Protein AF-A0A4Q1RLT5-F1 (afdb_monomer_lite)

Foldseek 3Di:
DAFEKEKEQDDPPVDDPQCVLVVVVGDWDFPADDDDDPPDPDDDQLWDWDQDPVVNHTTTGWYWHWYWYDYPNDIDTPDTHICSVPDDSLVVLLVSLQPDAQRPDQMAIETEQVNQAPSNQVSNVVSNHHYDYDHDQQFWWQDVHNTDGNVVVVVPDDCPDPQWDWDARPNDIDIDGDDDGDRVRHDDDPQPPVSVVVVVVVVVVLQCCQQCVPVHGDHSVNSVVVVVVVVVVVLVVVLVVCVVVVDDPVRSVVSVD

Structure (mmCIF, N/CA/C/O backbone):
data_AF-A0A4Q1RLT5-F1
#
_entry.id   AF-A0A4Q1RLT5-F1
#
loop_
_atom_site.group_PDB
_atom_site.id
_atom_site.type_symbol
_atom_site.label_atom_id
_atom_site.label_alt_id
_atom_site.label_comp_id
_atom_site.label_asym_id
_atom_site.label_entity_id
_atom_site.label_seq_id
_atom_site.pdbx_PDB_ins_code
_atom_site.Cartn_x
_atom_site.Cartn_y
_atom_site.Cartn_z
_atom_site.occupancy
_atom_site.B_iso_or_equiv
_atom_site.auth_seq_id
_atom_site.auth_comp_id
_atom_site.auth_asym_id
_atom_site.auth_atom_id
_atom_site.pdbx_PDB_model_num
ATOM 1 N N . MET A 1 1 ? -5.498 -0.262 9.815 1.00 27.55 1 MET A N 1
ATOM 2 C CA . MET A 1 1 ? -4.342 -0.559 8.941 1.00 27.55 1 MET A CA 1
ATOM 3 C C . MET A 1 1 ? -4.072 -2.060 8.964 1.00 27.55 1 MET A C 1
ATOM 5 O O . MET A 1 1 ? -3.057 -2.515 9.477 1.00 27.55 1 MET A O 1
ATOM 9 N N . THR A 1 2 ? -5.026 -2.790 8.401 1.00 27.77 2 THR A N 1
ATOM 10 C CA . THR A 1 2 ? -4.905 -4.180 7.971 1.00 27.77 2 THR A CA 1
ATOM 11 C C . THR A 1 2 ? -4.729 -4.102 6.473 1.00 27.77 2 THR A C 1
ATOM 13 O O . THR A 1 2 ? -5.500 -3.401 5.818 1.00 27.77 2 THR A O 1
ATOM 16 N N . ILE A 1 3 ? -3.679 -4.718 5.953 1.00 32.03 3 ILE A N 1
ATOM 17 C CA . ILE A 1 3 ? -3.390 -4.691 4.528 1.00 32.03 3 ILE A CA 1
ATOM 18 C C . ILE A 1 3 ? -3.599 -6.087 4.002 1.00 32.03 3 ILE A C 1
ATOM 20 O O . ILE A 1 3 ? -3.005 -7.027 4.523 1.00 32.03 3 ILE A O 1
ATOM 24 N N . MET A 1 4 ? -4.485 -6.174 3.014 1.00 28.72 4 MET A N 1
ATOM 25 C CA . MET A 1 4 ? -4.553 -7.324 2.143 1.00 28.72 4 MET A CA 1
ATOM 26 C C . MET A 1 4 ? -3.428 -7.210 1.128 1.00 28.72 4 MET A C 1
ATOM 28 O O . MET A 1 4 ? -3.239 -6.183 0.486 1.00 28.72 4 MET A O 1
ATOM 32 N N . VAL A 1 5 ? -2.637 -8.262 1.075 1.00 34.28 5 VAL A N 1
ATOM 33 C CA . VAL A 1 5 ? -1.592 -8.529 0.096 1.00 34.28 5 VAL A CA 1
ATOM 34 C C . VAL A 1 5 ? -2.178 -9.640 -0.758 1.00 34.28 5 VAL A C 1
ATOM 36 O O . VAL A 1 5 ? -2.452 -10.719 -0.244 1.00 34.28 5 VAL A O 1
ATOM 39 N N . SER A 1 6 ? -2.488 -9.372 -2.021 1.00 38.88 6 SER A N 1
ATOM 40 C CA . SER A 1 6 ? -3.116 -10.376 -2.890 1.00 38.88 6 SER A CA 1
ATOM 41 C C . SER A 1 6 ? -2.078 -10.959 -3.832 1.00 38.88 6 SER A C 1
ATOM 43 O O . SER A 1 6 ? -1.319 -10.221 -4.450 1.00 38.88 6 SER A O 1
ATOM 45 N N . ILE A 1 7 ? -2.021 -12.277 -3.928 1.00 39.62 7 ILE A N 1
ATOM 46 C CA . ILE A 1 7 ? -1.074 -13.013 -4.756 1.00 39.62 7 ILE A CA 1
ATOM 47 C C . ILE A 1 7 ? -1.862 -13.717 -5.856 1.00 39.62 7 ILE A C 1
ATOM 49 O O . ILE A 1 7 ? -2.773 -14.476 -5.550 1.00 39.62 7 ILE A O 1
ATOM 53 N N . PHE A 1 8 ? -1.514 -13.496 -7.119 1.00 42.38 8 PHE A N 1
ATOM 54 C CA . PHE A 1 8 ? -2.217 -14.047 -8.278 1.00 42.38 8 PHE A CA 1
ATOM 55 C C . PHE A 1 8 ? -1.370 -15.106 -8.972 1.00 42.38 8 PHE A C 1
ATOM 57 O O . PHE A 1 8 ? -0.239 -14.808 -9.349 1.00 42.38 8 PHE A O 1
ATOM 64 N N . LEU A 1 9 ? -1.917 -16.309 -9.161 1.00 39.38 9 LEU A N 1
ATOM 65 C CA . LEU A 1 9 ? -1.188 -17.480 -9.670 1.00 39.38 9 LEU A CA 1
ATOM 66 C C . LEU A 1 9 ? -1.510 -17.873 -11.125 1.00 39.38 9 LEU A C 1
ATOM 68 O O . LEU A 1 9 ? -0.989 -18.873 -11.590 1.00 39.38 9 LEU A O 1
ATOM 72 N N . CYS A 1 10 ? -2.331 -17.127 -11.874 1.00 34.31 10 CYS A N 1
ATOM 73 C CA . CYS A 1 10 ? -2.474 -17.316 -13.326 1.00 34.31 10 CYS A CA 1
ATOM 74 C C . CYS A 1 10 ? -3.265 -16.162 -13.961 1.00 34.31 10 CYS A C 1
ATOM 76 O O . CYS A 1 10 ? -4.324 -15.805 -13.450 1.00 34.31 10 CYS A O 1
ATOM 78 N N . GLY A 1 11 ? -2.784 -15.620 -15.093 1.00 33.25 11 GLY A N 1
ATOM 79 C CA . GLY A 1 11 ? -3.613 -14.805 -15.996 1.00 33.25 11 GLY A CA 1
ATOM 80 C C . GLY A 1 11 ? -3.159 -13.382 -16.348 1.00 33.25 11 GLY A C 1
ATOM 81 O O . GLY A 1 11 ? -4.015 -12.569 -16.674 1.00 33.25 11 GLY A O 1
ATOM 82 N N . TYR A 1 12 ? -1.864 -13.038 -16.368 1.00 34.16 12 TYR A N 1
ATOM 83 C CA . TYR A 1 12 ? -1.444 -11.798 -17.048 1.00 34.16 12 TYR A CA 1
ATOM 84 C C . TYR A 1 12 ? -1.261 -12.056 -18.548 1.00 34.16 12 TYR A C 1
ATOM 86 O O . TYR A 1 12 ? -0.157 -12.277 -19.038 1.00 34.16 12 TYR A O 1
ATOM 94 N N . ARG A 1 13 ? -2.370 -12.067 -19.297 1.00 31.22 13 ARG A N 1
ATOM 95 C CA . ARG A 1 13 ? -2.361 -12.160 -20.769 1.00 31.22 13 ARG A CA 1
ATOM 96 C C . ARG A 1 13 ? -2.472 -10.790 -21.439 1.00 31.22 13 ARG A C 1
ATOM 98 O O . ARG A 1 13 ? -3.262 -10.634 -22.360 1.00 31.22 13 ARG A O 1
ATOM 105 N N . GLY A 1 14 ? -1.729 -9.784 -20.968 1.00 33.16 14 GLY A N 1
ATOM 106 C CA . GLY A 1 14 ? -1.558 -8.490 -21.657 1.00 33.16 14 GLY A CA 1
ATOM 107 C C . GLY A 1 14 ? -2.831 -7.682 -21.976 1.00 33.16 14 GLY A C 1
ATOM 108 O O . GLY A 1 14 ? -2.736 -6.611 -22.562 1.00 33.16 14 GLY A O 1
ATOM 109 N N . LYS A 1 15 ? -4.016 -8.164 -21.598 1.00 27.70 15 LYS A N 1
ATOM 110 C CA . LYS A 1 15 ? -5.313 -7.523 -21.783 1.00 27.70 15 LYS A CA 1
ATOM 111 C C . LYS A 1 15 ? -6.096 -7.722 -20.494 1.00 27.70 15 LYS A C 1
ATOM 113 O O . LYS A 1 15 ? -6.644 -8.787 -20.249 1.00 27.70 15 LYS A O 1
ATOM 118 N N . THR A 1 16 ? -6.021 -6.685 -19.668 1.00 32.66 16 THR A N 1
ATOM 119 C CA . THR A 1 16 ? -7.012 -6.308 -18.659 1.00 32.66 16 THR A CA 1
ATOM 120 C C . THR A 1 16 ? -7.423 -7.427 -17.695 1.00 32.66 16 THR A C 1
ATOM 122 O O . THR A 1 16 ? -8.418 -8.110 -17.901 1.00 32.66 16 THR A O 1
ATOM 125 N N . ILE A 1 17 ? -6.706 -7.540 -16.570 1.00 36.25 17 ILE A N 1
ATOM 126 C CA . ILE A 1 17 ? -7.392 -7.901 -15.322 1.00 36.25 17 ILE A CA 1
ATOM 127 C C . ILE A 1 17 ? -8.381 -6.764 -15.089 1.00 36.25 17 ILE A C 1
ATOM 129 O O . ILE A 1 17 ? -7.968 -5.597 -15.085 1.00 36.25 17 ILE A O 1
ATOM 133 N N . ASP A 1 18 ? -9.667 -7.078 -14.946 1.00 34.69 18 ASP A N 1
ATOM 134 C CA . ASP A 1 18 ? -10.607 -6.087 -14.458 1.00 34.69 18 ASP A CA 1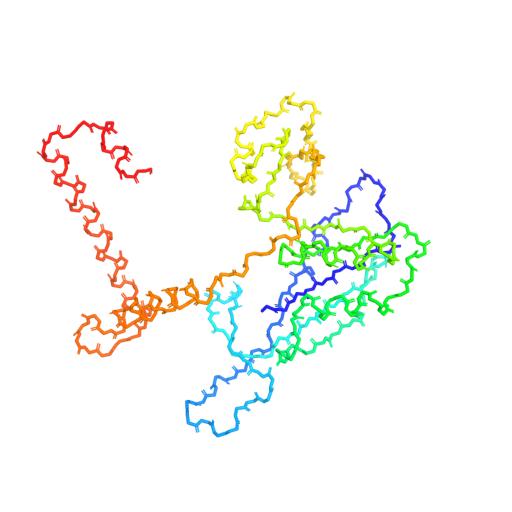
ATOM 135 C C . ASP A 1 18 ? -10.217 -5.779 -13.014 1.00 34.69 18 ASP A C 1
ATOM 137 O O . ASP A 1 18 ? -10.569 -6.482 -12.066 1.00 34.69 18 ASP A O 1
ATOM 141 N N . PHE A 1 19 ? -9.406 -4.733 -12.851 1.00 32.31 19 PHE A N 1
ATOM 142 C CA . PHE A 1 19 ? -9.010 -4.277 -11.537 1.00 32.31 19 PHE A CA 1
ATOM 143 C C . PHE A 1 19 ? -10.243 -3.968 -10.693 1.00 32.31 19 PHE A C 1
ATOM 145 O O . PHE A 1 19 ? -10.088 -4.021 -9.490 1.00 32.31 19 PHE A O 1
ATOM 152 N N . ALA A 1 20 ? -11.442 -3.716 -11.241 1.00 33.56 20 ALA A N 1
ATOM 153 C CA . ALA A 1 20 ? -12.666 -3.571 -10.451 1.00 33.56 20 ALA A CA 1
ATOM 154 C C . ALA A 1 20 ? -13.119 -4.889 -9.788 1.00 33.56 20 ALA A C 1
ATOM 156 O O . ALA A 1 20 ? -13.568 -4.864 -8.638 1.00 33.56 20 ALA A O 1
ATOM 157 N N . GLU A 1 21 ? -12.928 -6.032 -10.453 1.00 35.28 21 GLU A N 1
ATOM 158 C CA . GLU A 1 21 ? -13.311 -7.366 -9.963 1.00 35.28 21 GLU A CA 1
ATOM 159 C C . GLU A 1 21 ? -12.463 -7.795 -8.752 1.00 35.28 21 GLU A C 1
ATOM 161 O O . GLU A 1 21 ? -12.960 -8.440 -7.832 1.00 35.28 21 GLU A O 1
ATOM 166 N N . VAL A 1 22 ? -11.204 -7.339 -8.692 1.00 34.19 22 VAL A N 1
ATOM 167 C CA . VAL A 1 22 ? -10.249 -7.603 -7.593 1.00 34.19 22 VAL A CA 1
ATOM 168 C C . VAL A 1 22 ? -9.994 -6.398 -6.667 1.00 34.19 22 VAL A C 1
ATOM 170 O O . VAL A 1 22 ? -9.542 -6.554 -5.533 1.00 34.19 22 VAL A O 1
ATOM 173 N N . SER A 1 23 ? -10.326 -5.172 -7.084 1.00 33.47 23 SER A N 1
ATOM 174 C CA . SER A 1 23 ? -10.184 -3.933 -6.289 1.00 33.47 23 SER A CA 1
ATOM 175 C C . SER A 1 23 ? -11.140 -3.908 -5.112 1.00 33.47 23 SER A C 1
ATOM 177 O O . SER A 1 23 ? -10.784 -3.386 -4.053 1.00 33.47 23 SER A O 1
ATOM 179 N N . CYS A 1 24 ? -12.339 -4.473 -5.268 1.00 31.28 24 CYS A N 1
ATOM 180 C CA . CYS A 1 24 ? -13.331 -4.527 -4.197 1.00 31.28 24 CYS A CA 1
ATOM 181 C C . CYS A 1 24 ? -12.895 -5.424 -3.017 1.00 31.28 24 CYS A C 1
ATOM 183 O O . CYS A 1 24 ? -13.501 -5.354 -1.938 1.00 31.28 24 CYS A O 1
ATOM 185 N N . GLN A 1 25 ? -11.819 -6.200 -3.207 1.00 37.97 25 GLN A N 1
ATOM 186 C CA . GLN A 1 25 ? -11.263 -7.184 -2.279 1.00 37.97 25 GLN A CA 1
ATOM 187 C C . GLN A 1 25 ? -10.051 -6.649 -1.498 1.00 37.97 25 GLN A C 1
ATOM 189 O O . GLN A 1 25 ? -9.610 -7.292 -0.560 1.00 37.97 25 GLN A O 1
ATOM 194 N N . HIS A 1 26 ? -9.529 -5.453 -1.798 1.00 35.50 26 HIS A N 1
ATOM 195 C CA . HIS A 1 26 ? -8.533 -4.777 -0.955 1.00 35.50 26 HIS A CA 1
ATOM 196 C C . HIS A 1 26 ? -9.236 -3.914 0.102 1.00 35.50 26 HIS A C 1
ATOM 198 O O . HIS A 1 26 ? -9.393 -2.702 -0.042 1.00 35.50 26 HIS A O 1
ATOM 204 N N . ARG A 1 27 ? -9.683 -4.534 1.194 1.00 37.75 27 ARG A N 1
ATOM 205 C CA . ARG A 1 27 ? -10.258 -3.834 2.352 1.00 37.75 27 ARG A CA 1
ATOM 206 C C . ARG A 1 27 ? -9.460 -4.017 3.643 1.00 37.75 27 ARG A C 1
ATOM 208 O O . ARG A 1 27 ? -9.100 -5.110 4.057 1.00 37.75 27 ARG A O 1
ATOM 215 N N . THR A 1 28 ? -9.201 -2.902 4.320 1.00 43.75 28 THR A N 1
ATOM 216 C CA . THR A 1 28 ? -8.780 -2.912 5.722 1.00 43.75 28 THR A CA 1
ATOM 217 C C . THR A 1 28 ? -9.934 -3.410 6.583 1.00 43.75 28 THR A C 1
ATOM 219 O O . THR A 1 28 ? -10.974 -2.759 6.621 1.00 43.75 28 THR A O 1
ATOM 222 N N . THR A 1 29 ? -9.711 -4.476 7.347 1.00 45.91 29 THR A N 1
ATOM 223 C CA . THR A 1 29 ? -10.608 -4.855 8.444 1.00 45.91 29 THR A CA 1
ATOM 224 C C . THR A 1 29 ? -9.909 -4.555 9.761 1.00 45.91 29 THR A C 1
ATOM 226 O O . THR A 1 29 ? -8.937 -5.216 10.127 1.00 45.91 29 THR A O 1
ATOM 229 N N . THR A 1 30 ? -10.351 -3.501 10.440 1.00 46.62 30 THR A N 1
ATOM 230 C CA . THR A 1 30 ? -10.085 -3.328 11.870 1.00 46.62 30 THR A CA 1
ATOM 231 C C . THR A 1 30 ? -11.225 -4.029 12.594 1.00 46.62 30 THR A C 1
ATOM 233 O O . THR A 1 30 ? -12.384 -3.707 12.331 1.00 46.62 30 THR A O 1
ATOM 236 N N . ALA A 1 31 ? -10.917 -4.971 13.485 1.00 51.12 31 ALA A N 1
ATOM 237 C CA . ALA A 1 31 ? -11.916 -5.454 14.432 1.00 51.12 31 ALA A CA 1
ATOM 238 C C . ALA A 1 31 ? -12.063 -4.372 15.503 1.00 51.12 31 ALA A C 1
ATOM 240 O O . ALA A 1 31 ? -11.239 -4.273 16.414 1.00 51.12 31 ALA A O 1
ATOM 241 N N . SER A 1 32 ? -13.026 -3.472 15.300 1.00 49.09 32 SER A N 1
ATOM 242 C CA . SER A 1 32 ? -13.262 -2.363 16.217 1.00 49.09 32 SER A CA 1
ATOM 243 C C . SER A 1 32 ? -13.740 -2.901 17.559 1.00 49.09 32 SER A C 1
ATOM 245 O O . SER A 1 32 ? -14.656 -3.720 17.621 1.00 49.09 32 SER A O 1
ATOM 247 N N . HIS A 1 33 ? -13.143 -2.400 18.630 1.00 57.16 33 HIS A N 1
ATOM 248 C CA . HIS A 1 33 ? -13.558 -2.688 19.992 1.00 57.16 33 HIS A CA 1
ATOM 249 C C . HIS A 1 33 ? -14.026 -1.413 20.678 1.00 57.16 33 HIS A 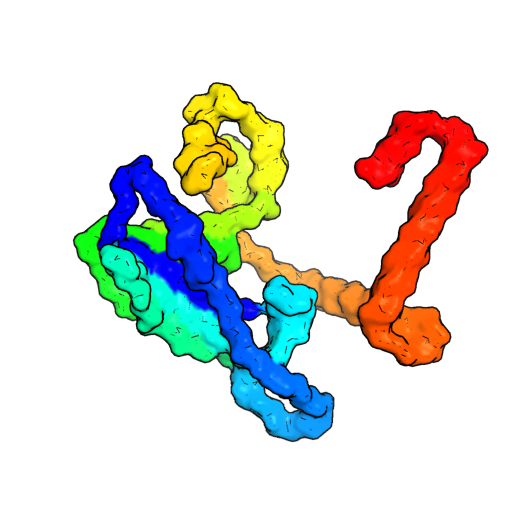C 1
ATOM 251 O O . HIS A 1 33 ? -13.670 -0.297 20.289 1.00 57.16 33 HIS A O 1
ATOM 257 N N . THR A 1 34 ? -14.808 -1.588 21.739 1.00 65.75 34 THR A N 1
ATOM 258 C CA . THR A 1 34 ? -15.122 -0.492 22.648 1.00 65.75 34 THR A CA 1
ATOM 259 C C . THR A 1 34 ? -13.821 0.063 23.210 1.00 65.75 34 THR A C 1
ATOM 261 O O . THR A 1 34 ? -12.967 -0.678 23.700 1.00 65.75 34 THR A O 1
ATOM 264 N N . LYS A 1 35 ? -13.662 1.382 23.111 1.00 71.81 35 LYS A N 1
ATOM 265 C CA . LYS A 1 35 ? -12.494 2.085 23.632 1.00 71.81 35 LYS A CA 1
ATOM 266 C C . LYS A 1 35 ? -12.357 1.804 25.139 1.00 71.81 35 LYS A C 1
ATOM 268 O O . LYS A 1 35 ? -13.324 2.035 25.867 1.00 71.81 35 LYS A O 1
ATOM 273 N N . PRO A 1 36 ? -11.188 1.354 25.627 1.00 66.19 36 PRO A N 1
ATOM 274 C CA . PRO A 1 36 ? -10.985 1.135 27.049 1.00 66.19 36 PRO A CA 1
ATOM 275 C C . PRO A 1 36 ? -10.993 2.474 27.794 1.00 66.19 36 PRO A C 1
ATOM 277 O O . PR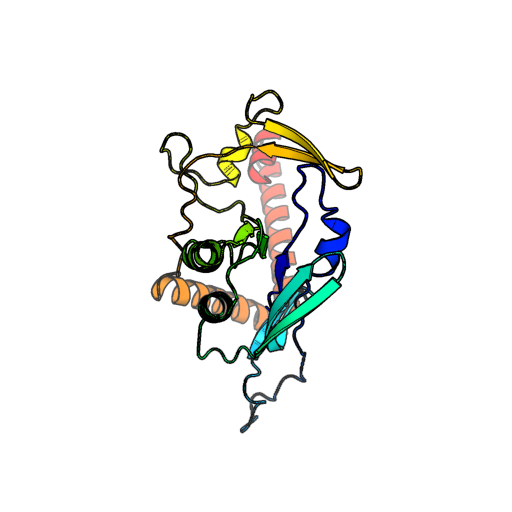O A 1 36 ? -10.557 3.502 27.264 1.00 66.19 36 PRO A O 1
ATOM 280 N N . SER A 1 37 ? -11.482 2.451 29.036 1.00 73.44 37 SER A N 1
ATOM 281 C CA . SER A 1 37 ? -11.337 3.577 29.964 1.00 73.44 37 SER A CA 1
ATOM 282 C C . SER A 1 37 ? -9.855 3.924 30.132 1.00 73.44 37 SER A C 1
ATOM 284 O O . SER A 1 37 ? -9.002 3.038 30.119 1.00 73.44 37 SER A O 1
ATOM 286 N N . SER A 1 38 ? -9.534 5.201 30.348 1.00 67.88 38 SER A N 1
ATOM 287 C CA . SER A 1 38 ? -8.170 5.620 30.705 1.00 67.88 38 SER A CA 1
ATOM 288 C C . SER A 1 38 ? -7.685 5.015 32.030 1.00 67.88 38 SER A C 1
ATOM 290 O O . SER A 1 38 ? -6.487 5.012 32.287 1.00 67.88 38 SER A O 1
ATOM 292 N N . GLN A 1 39 ? -8.603 4.486 32.845 1.00 74.69 39 GLN A N 1
ATOM 293 C CA . GLN A 1 39 ? -8.333 3.779 34.099 1.00 74.69 39 GLN A CA 1
ATOM 294 C C . GLN A 1 39 ? -8.306 2.247 33.938 1.00 74.69 39 GLN A C 1
ATOM 296 O O . GLN A 1 39 ? -8.236 1.527 34.931 1.00 74.69 39 GLN A O 1
ATOM 301 N N . ALA A 1 40 ? -8.402 1.720 32.712 1.00 66.94 40 ALA A N 1
ATOM 302 C CA . ALA A 1 40 ? -8.383 0.280 32.482 1.00 66.94 40 ALA A CA 1
ATOM 303 C C . ALA A 1 40 ? -7.012 -0.311 32.853 1.00 66.94 40 ALA A C 1
ATOM 305 O O . ALA A 1 40 ? -6.013 -0.042 32.190 1.00 66.94 40 ALA A O 1
ATOM 306 N N . LEU A 1 41 ? -6.988 -1.146 33.896 1.00 64.69 41 LEU A N 1
ATOM 307 C CA . LEU A 1 41 ? -5.789 -1.864 34.349 1.00 64.69 41 LEU A CA 1
ATOM 308 C C . LEU A 1 41 ? -5.384 -2.987 33.380 1.00 64.69 41 LEU A C 1
ATOM 310 O O . LEU A 1 41 ? -4.203 -3.294 33.241 1.00 64.69 41 LEU A O 1
ATOM 314 N N . HIS A 1 42 ? -6.367 -3.560 32.679 1.00 69.06 42 HIS A N 1
ATOM 315 C CA . HIS A 1 42 ? -6.193 -4.652 31.723 1.00 69.06 42 HIS A CA 1
ATOM 316 C C . HIS A 1 42 ? -6.931 -4.324 30.414 1.00 69.06 42 HIS A C 1
ATOM 318 O O . HIS A 1 42 ? -8.041 -4.811 30.190 1.00 69.06 42 HIS A O 1
ATOM 324 N N . PRO A 1 43 ? -6.382 -3.433 29.566 1.00 66.94 43 PRO A N 1
ATOM 325 C CA . PRO A 1 43 ? -6.918 -3.224 28.225 1.00 66.94 43 PRO A CA 1
ATOM 326 C C . PRO A 1 43 ? -6.835 -4.522 27.408 1.00 66.94 43 PRO A C 1
ATOM 328 O O . PRO A 1 43 ? -6.045 -5.411 27.720 1.00 66.94 43 PRO A O 1
ATOM 331 N N . ILE A 1 44 ? -7.646 -4.620 26.352 1.00 61.94 44 ILE A N 1
ATOM 332 C CA . ILE A 1 44 ? -7.692 -5.805 25.488 1.00 61.94 44 ILE A CA 1
ATOM 333 C C . ILE A 1 44 ? -6.296 -6.037 24.890 1.00 61.94 44 ILE A C 1
ATOM 335 O O . ILE A 1 44 ? -5.725 -5.140 24.262 1.00 61.94 44 ILE A O 1
ATOM 339 N N . GLU A 1 45 ? -5.741 -7.227 25.126 1.00 65.12 45 GLU A N 1
ATOM 340 C CA . GLU A 1 45 ? -4.406 -7.613 24.667 1.00 65.12 45 GLU A CA 1
ATOM 341 C C . GLU A 1 45 ? -4.295 -7.478 23.146 1.00 65.12 45 GLU A C 1
ATOM 343 O O . GLU A 1 45 ? -5.234 -7.813 22.443 1.00 65.12 45 GLU A O 1
ATOM 348 N N . ALA A 1 46 ? -3.169 -6.965 22.638 1.00 59.91 46 ALA A N 1
ATOM 349 C CA . ALA A 1 46 ? -2.909 -6.741 21.209 1.00 59.91 46 ALA A CA 1
ATOM 350 C C . ALA A 1 46 ? -3.895 -5.807 20.460 1.00 59.91 46 ALA A C 1
ATOM 352 O O . ALA A 1 46 ? -3.756 -5.611 19.247 1.00 59.91 46 ALA A O 1
ATOM 353 N N . ALA A 1 47 ? -4.833 -5.156 21.155 1.00 61.94 47 ALA A N 1
ATOM 354 C CA . ALA A 1 47 ? -5.664 -4.095 20.598 1.00 61.94 47 ALA A CA 1
ATOM 355 C C . ALA A 1 47 ? -5.031 -2.721 20.840 1.00 61.94 47 ALA A C 1
ATOM 357 O O . ALA A 1 47 ? -4.620 -2.372 21.952 1.00 61.94 47 ALA A O 1
ATOM 358 N N . TYR A 1 48 ? -4.994 -1.890 19.799 1.00 68.56 48 TYR A N 1
ATOM 359 C CA . TYR A 1 48 ? -4.396 -0.563 19.890 1.00 68.56 48 TYR A CA 1
ATOM 360 C C . TYR A 1 48 ? -5.210 0.494 19.156 1.00 68.56 48 TYR A C 1
ATOM 362 O O . TYR A 1 48 ? -6.070 0.205 18.327 1.00 68.56 48 TYR A O 1
ATOM 370 N N . PHE A 1 49 ? -4.884 1.758 19.430 1.00 73.88 49 PHE A N 1
ATOM 371 C CA . PHE A 1 49 ? -5.343 2.863 18.602 1.00 73.88 49 PHE A CA 1
ATOM 372 C C . PHE A 1 49 ? -4.632 2.867 17.255 1.00 73.88 49 PHE A C 1
ATOM 374 O O . PHE A 1 49 ? -3.405 2.701 17.151 1.00 73.88 49 PHE A O 1
ATOM 381 N N . HIS A 1 50 ? -5.434 3.065 16.222 1.00 67.94 50 HIS A N 1
ATOM 382 C CA . HIS A 1 50 ? -5.028 2.988 14.842 1.00 67.94 50 HIS A CA 1
ATOM 383 C C . HIS A 1 50 ? -5.803 3.977 13.984 1.00 67.94 50 HIS A C 1
ATOM 385 O O . HIS A 1 50 ? -7.019 4.053 14.085 1.00 67.94 50 HIS A O 1
ATOM 391 N N . GLN A 1 51 ? -5.142 4.645 13.037 1.00 66.06 51 GLN A N 1
ATOM 392 C CA . GLN A 1 51 ? -5.878 5.434 12.051 1.00 66.06 51 GLN A CA 1
ATOM 393 C C . GLN A 1 51 ? -6.721 4.498 11.169 1.00 66.06 51 GLN A C 1
ATOM 395 O O . GLN A 1 51 ? -6.186 3.620 10.478 1.00 66.06 51 GLN A O 1
ATOM 400 N N . SER A 1 52 ? -8.038 4.680 11.202 1.00 62.50 52 SER A N 1
ATOM 401 C CA . SER A 1 52 ? -8.977 4.048 10.284 1.00 62.50 52 SER A CA 1
ATOM 402 C C . SER A 1 52 ? -9.224 4.991 9.115 1.00 62.50 52 SER A C 1
ATOM 404 O O . SER A 1 52 ? -9.753 6.084 9.288 1.00 62.50 52 SER A O 1
ATOM 406 N N . HIS A 1 53 ? -8.844 4.575 7.908 1.00 60.09 53 HIS A N 1
ATOM 407 C CA . HIS A 1 53 ? -9.140 5.347 6.699 1.00 60.09 53 HIS A CA 1
ATOM 408 C C . HIS A 1 53 ? -10.633 5.328 6.357 1.00 60.09 53 HIS A C 1
ATOM 410 O O . HIS A 1 53 ? -11.129 6.298 5.804 1.00 60.09 53 HIS A O 1
ATOM 416 N N . LEU A 1 54 ? -11.347 4.262 6.744 1.00 55.97 54 LEU A N 1
ATOM 417 C CA . LEU A 1 54 ? -12.793 4.160 6.560 1.00 55.97 54 LEU A CA 1
ATOM 418 C C . LEU A 1 54 ? -13.549 5.129 7.479 1.00 55.97 54 LEU A C 1
ATOM 420 O O . LEU A 1 54 ? -14.501 5.761 7.043 1.00 55.97 54 LEU A O 1
ATOM 424 N N . LYS A 1 55 ? -13.117 5.251 8.743 1.00 61.84 55 LYS A N 1
ATOM 425 C CA . LYS A 1 55 ? -13.763 6.135 9.729 1.00 61.84 55 LYS A CA 1
ATOM 426 C C . LYS A 1 55 ? -13.201 7.562 9.729 1.00 61.84 55 LYS A C 1
ATOM 428 O O . LYS A 1 55 ? -13.725 8.417 10.426 1.00 61.84 55 LYS A O 1
ATOM 433 N N . GLY A 1 56 ? -12.089 7.811 9.036 1.00 68.31 56 GLY A N 1
ATOM 434 C CA . GLY A 1 56 ? -11.381 9.095 9.067 1.00 68.31 56 GLY A CA 1
ATOM 435 C C . GLY A 1 56 ? -10.727 9.446 10.415 1.00 68.31 56 GLY A C 1
ATOM 436 O O . GLY A 1 56 ? -10.068 10.476 10.518 1.00 68.31 56 GLY A O 1
ATOM 437 N N . CYS A 1 57 ? -10.843 8.593 11.435 1.00 74.50 57 CYS A N 1
ATOM 438 C CA . CYS A 1 57 ? -10.410 8.860 12.807 1.00 74.50 57 CYS A CA 1
ATOM 439 C C . CYS A 1 57 ? -9.591 7.699 13.406 1.00 74.50 57 CYS A C 1
ATOM 441 O O . CYS A 1 57 ? -9.372 6.663 12.768 1.00 74.50 57 CYS A O 1
ATOM 443 N N . GLN A 1 58 ? -9.102 7.884 14.636 1.00 72.69 58 GLN A N 1
ATOM 444 C CA . GLN A 1 58 ? -8.471 6.810 15.403 1.00 72.69 58 GLN A CA 1
ATOM 445 C C . GLN A 1 58 ? -9.532 5.811 15.871 1.00 72.69 58 GLN A C 1
ATOM 447 O O . GLN A 1 58 ? -10.500 6.175 16.529 1.00 72.69 58 GLN A O 1
ATOM 452 N N . ASP A 1 59 ? -9.307 4.544 15.559 1.00 69.06 59 ASP A N 1
ATOM 453 C CA . ASP A 1 59 ? -10.128 3.412 15.955 1.00 69.06 59 ASP A CA 1
ATOM 454 C C . ASP A 1 59 ? -9.326 2.540 16.920 1.00 69.06 59 ASP A C 1
ATOM 456 O O . ASP A 1 59 ? -8.141 2.284 16.681 1.00 69.06 59 ASP A O 1
ATOM 460 N N . TYR A 1 60 ? -9.951 2.113 18.015 1.00 69.69 60 TYR A N 1
ATOM 461 C CA . TYR A 1 60 ? -9.351 1.153 18.934 1.00 69.69 60 TYR A CA 1
ATOM 462 C C . TYR A 1 60 ? -9.761 -0.246 18.502 1.00 69.69 60 TYR A C 1
ATOM 464 O O . TYR A 1 60 ? -10.949 -0.541 18.365 1.00 69.69 60 TYR A O 1
ATOM 472 N N . GLY A 1 61 ? -8.788 -1.105 18.246 1.00 66.75 61 GLY A N 1
ATOM 473 C CA . GLY A 1 61 ? -9.100 -2.431 17.757 1.00 66.75 61 GLY A CA 1
ATOM 474 C C . GLY A 1 61 ? -7.877 -3.259 17.448 1.00 66.75 61 GLY A C 1
ATOM 475 O O . GLY A 1 61 ? -6.740 -2.792 17.537 1.00 66.75 61 GLY A O 1
ATOM 476 N N . HIS A 1 62 ? -8.133 -4.485 17.023 1.00 68.44 62 HIS A N 1
ATOM 477 C CA . HIS A 1 62 ? -7.095 -5.329 16.462 1.00 68.44 62 HIS A CA 1
ATOM 478 C C . HIS A 1 62 ? -6.865 -4.993 14.996 1.00 68.44 62 HIS A C 1
ATOM 480 O O . HIS A 1 62 ? -7.792 -4.699 14.229 1.00 68.44 62 HIS A O 1
ATOM 486 N N . GLN A 1 63 ? -5.604 -5.077 14.598 1.00 68.00 63 GLN A N 1
ATOM 487 C CA . GLN A 1 63 ? -5.214 -5.107 13.201 1.00 68.00 63 GLN A CA 1
ATOM 488 C C . GLN A 1 63 ? -4.729 -6.487 12.848 1.00 68.00 63 GLN A C 1
ATOM 490 O O . GLN A 1 63 ? -4.112 -7.165 13.655 1.00 68.00 63 GLN A O 1
ATOM 495 N N . VAL A 1 64 ? -4.958 -6.862 11.606 1.00 61.84 64 VAL A N 1
ATOM 496 C CA . VAL A 1 64 ? -4.482 -8.114 11.052 1.00 61.84 64 VAL A CA 1
ATOM 497 C C . VAL A 1 64 ? -3.682 -7.767 9.803 1.00 61.84 64 VAL A C 1
ATOM 499 O O . VAL A 1 64 ? -3.970 -6.801 9.112 1.00 61.84 64 VAL A O 1
ATOM 502 N N . VAL A 1 65 ? -2.624 -8.490 9.499 1.00 70.94 65 VAL A N 1
ATOM 503 C CA . VAL A 1 65 ? -2.038 -8.504 8.163 1.00 70.94 65 VAL A CA 1
ATOM 504 C C . VAL A 1 65 ? -2.587 -9.738 7.475 1.00 70.94 65 VAL A C 1
ATOM 506 O O . VAL A 1 65 ? -2.419 -10.843 7.986 1.00 70.94 65 VAL A O 1
ATOM 509 N N . SER A 1 66 ? -3.274 -9.549 6.352 1.00 63.97 66 SER A N 1
ATOM 510 C CA . SER A 1 66 ? -3.846 -10.661 5.605 1.00 63.97 66 SER A CA 1
ATOM 511 C C . SER A 1 66 ? -3.163 -10.789 4.254 1.00 63.97 66 SER A C 1
ATOM 513 O O . SER A 1 66 ? -2.922 -9.802 3.561 1.00 63.97 66 SER A O 1
ATOM 515 N N . VAL A 1 67 ? -2.843 -12.018 3.885 1.00 72.38 67 VAL A N 1
ATOM 516 C CA . VAL A 1 67 ? -2.388 -12.369 2.549 1.00 72.38 67 VAL A CA 1
ATOM 517 C C . VAL A 1 67 ? -3.440 -13.274 1.942 1.00 72.38 67 VAL A C 1
ATOM 519 O O . VAL A 1 67 ? -3.816 -14.275 2.549 1.00 72.38 67 VAL A O 1
ATOM 522 N N . MET A 1 68 ? -3.916 -12.921 0.757 1.00 72.81 68 MET A N 1
ATOM 523 C CA . MET A 1 68 ? -4.862 -13.723 -0.006 1.00 72.81 68 MET A CA 1
ATOM 524 C C . MET A 1 68 ? -4.179 -14.292 -1.240 1.00 72.81 68 MET A C 1
ATOM 526 O O . MET A 1 68 ? -3.421 -13.593 -1.909 1.00 72.81 68 MET A O 1
ATOM 530 N N . LEU A 1 69 ? -4.488 -15.539 -1.570 1.00 73.19 69 LEU A N 1
ATOM 531 C CA . LEU A 1 69 ? -4.148 -16.156 -2.843 1.00 73.19 69 LEU A CA 1
ATOM 532 C C . LEU A 1 69 ? -5.365 -16.103 -3.750 1.00 73.19 69 LEU A C 1
ATOM 534 O O . LEU A 1 69 ? -6.459 -16.472 -3.339 1.00 73.19 69 LEU A O 1
ATOM 538 N N . SER A 1 70 ? -5.164 -15.679 -4.987 1.00 73.69 70 SER A N 1
ATOM 539 C CA . SER A 1 70 ? -6.168 -15.684 -6.033 1.00 73.69 70 SER A CA 1
ATOM 540 C C . SER A 1 70 ? -5.668 -16.490 -7.226 1.00 73.69 70 SER A C 1
ATOM 542 O O . SER A 1 70 ? -4.562 -16.287 -7.733 1.00 73.69 70 SER A O 1
ATOM 544 N N . CYS A 1 71 ? -6.474 -17.440 -7.678 1.00 72.12 71 CYS A N 1
ATOM 545 C CA . CYS A 1 71 ? -6.178 -18.244 -8.854 1.00 72.12 71 CYS A CA 1
ATOM 546 C C . CYS A 1 71 ? -7.487 -18.689 -9.500 1.00 72.12 71 CYS A C 1
ATOM 548 O O . CYS A 1 71 ? -8.357 -19.213 -8.811 1.00 72.12 71 CYS A O 1
ATOM 550 N N . ASN A 1 72 ? -7.628 -18.494 -10.815 1.00 72.06 72 ASN A N 1
ATOM 551 C CA . ASN A 1 72 ? -8.791 -18.944 -11.591 1.00 72.06 72 ASN A CA 1
ATOM 552 C C . ASN A 1 72 ? -10.149 -18.531 -10.981 1.00 72.06 72 ASN A C 1
ATOM 554 O O . ASN A 1 72 ? -11.063 -19.345 -10.882 1.00 72.06 72 ASN A O 1
ATOM 558 N N . GLY A 1 73 ? -10.267 -17.281 -10.521 1.00 63.75 73 GLY A N 1
ATOM 559 C CA . GLY A 1 73 ? -11.490 -16.758 -9.893 1.00 63.75 73 GLY A CA 1
ATOM 560 C C . GLY A 1 73 ? -11.734 -17.225 -8.450 1.00 63.75 73 GLY A C 1
ATOM 561 O O . GLY A 1 73 ? -12.649 -16.732 -7.799 1.00 63.75 73 GLY A O 1
ATOM 562 N N . ILE A 1 74 ? -10.903 -18.124 -7.916 1.00 61.66 74 ILE A N 1
ATOM 563 C CA . ILE A 1 74 ? -10.948 -18.555 -6.515 1.00 61.66 74 ILE A CA 1
ATOM 564 C C . ILE A 1 74 ? -10.041 -17.647 -5.694 1.00 61.66 74 ILE A C 1
ATOM 566 O O . ILE A 1 74 ? -8.919 -17.355 -6.109 1.00 61.66 74 ILE A O 1
ATOM 570 N N . ILE A 1 75 ? -10.514 -17.225 -4.521 1.00 65.69 75 ILE A N 1
ATOM 571 C CA . ILE A 1 75 ? -9.741 -16.429 -3.566 1.00 65.69 75 ILE A CA 1
ATOM 572 C C . ILE A 1 75 ? -9.736 -17.136 -2.219 1.00 65.69 75 ILE A C 1
ATOM 574 O O . ILE A 1 75 ? -10.787 -17.463 -1.673 1.00 65.69 75 ILE A O 1
ATOM 578 N N . LEU A 1 76 ? -8.541 -17.359 -1.683 1.00 59.53 76 LEU A N 1
ATOM 579 C CA . LEU A 1 76 ? -8.304 -18.026 -0.411 1.00 59.53 76 LEU A CA 1
ATOM 580 C C . LEU A 1 76 ? -7.504 -17.108 0.507 1.00 59.53 76 LEU A C 1
ATOM 582 O O . LEU A 1 76 ? -6.542 -16.473 0.079 1.00 59.53 76 LEU A O 1
ATOM 586 N N . ASN A 1 77 ? -7.858 -17.078 1.788 1.00 65.25 77 ASN A N 1
ATOM 587 C CA . ASN A 1 77 ? -7.003 -16.471 2.802 1.00 65.25 77 ASN A CA 1
ATOM 588 C C . ASN A 1 77 ? -5.805 -17.393 3.034 1.00 65.25 77 ASN A C 1
ATOM 590 O O . ASN A 1 77 ? -5.963 -18.479 3.580 1.00 65.25 77 ASN A O 1
ATOM 594 N N . TYR A 1 78 ? -4.621 -16.964 2.605 1.00 69.25 78 TYR A N 1
ATOM 595 C CA . TYR A 1 78 ? -3.384 -17.706 2.830 1.00 69.25 78 TYR A CA 1
ATOM 596 C C . TYR A 1 78 ? -2.890 -17.527 4.261 1.00 69.25 78 TYR A C 1
ATOM 598 O O . TYR A 1 78 ? -2.592 -18.494 4.949 1.00 69.25 78 TYR A O 1
ATOM 606 N N . ALA A 1 79 ? -2.837 -16.275 4.715 1.00 69.12 79 ALA A N 1
ATOM 607 C CA . ALA A 1 79 ? -2.392 -15.940 6.056 1.00 69.12 79 ALA A CA 1
ATOM 608 C C . ALA A 1 79 ? -3.227 -14.796 6.622 1.00 69.12 79 ALA A C 1
ATOM 610 O O . ALA A 1 79 ? -3.620 -13.870 5.910 1.00 69.12 79 ALA A O 1
ATOM 611 N N . VAL A 1 80 ? -3.482 -14.865 7.922 1.00 71.69 80 VAL A N 1
ATOM 612 C CA . VAL A 1 80 ? -4.215 -13.871 8.707 1.00 71.69 80 VAL A CA 1
ATOM 613 C C . VAL A 1 80 ? -3.448 -13.748 10.017 1.00 71.69 80 VAL A C 1
ATOM 615 O O . VAL A 1 80 ? -3.601 -14.567 10.915 1.00 71.69 80 VAL A O 1
ATOM 618 N N . ILE A 1 81 ? -2.552 -12.766 10.095 1.00 70.00 81 ILE A N 1
ATOM 619 C CA . ILE A 1 81 ? -1.635 -12.599 11.227 1.00 70.00 81 ILE A CA 1
ATOM 620 C C . ILE A 1 81 ? -2.064 -11.396 12.049 1.00 70.00 81 ILE A C 1
ATOM 622 O O . ILE A 1 81 ? -2.122 -10.278 11.534 1.00 70.00 81 ILE A O 1
ATOM 626 N N . LEU A 1 82 ? -2.338 -11.608 13.334 1.00 69.00 82 LEU A N 1
ATOM 627 C CA . LEU A 1 82 ? -2.625 -10.522 14.262 1.00 69.00 82 LEU A CA 1
ATOM 628 C C . LEU A 1 82 ? -1.412 -9.588 14.373 1.00 69.00 82 LEU A C 1
ATOM 630 O O . LEU A 1 82 ? -0.283 -10.023 14.581 1.00 69.00 82 LEU A O 1
ATOM 634 N N . TYR A 1 83 ? -1.642 -8.290 14.220 1.00 74.69 83 TYR A N 1
ATOM 635 C CA . TYR A 1 83 ? -0.611 -7.276 14.368 1.00 74.69 83 TYR A CA 1
ATOM 636 C C . TYR A 1 83 ? -0.548 -6.785 15.816 1.00 74.69 83 TYR A C 1
ATOM 638 O O . TYR A 1 83 ? -1.329 -5.929 16.228 1.00 74.69 83 TYR A O 1
ATOM 646 N N . ASP A 1 84 ? 0.443 -7.281 16.546 1.00 74.50 84 ASP A N 1
ATOM 647 C CA . ASP A 1 84 ? 0.706 -7.020 17.969 1.00 74.50 84 ASP A CA 1
ATOM 648 C C . ASP A 1 84 ? 1.823 -5.978 18.216 1.00 74.50 84 ASP A C 1
ATOM 650 O O . ASP A 1 84 ? 2.205 -5.708 19.349 1.00 74.50 84 ASP A O 1
ATOM 654 N N . ARG A 1 85 ? 2.373 -5.383 17.147 1.00 76.50 85 ARG A N 1
ATOM 655 C CA . ARG A 1 85 ? 3.531 -4.461 17.156 1.00 76.50 85 ARG A CA 1
ATOM 656 C C . ARG A 1 85 ? 4.877 -5.076 17.572 1.00 76.50 85 ARG A C 1
ATOM 658 O O . ARG A 1 85 ? 5.860 -4.332 17.567 1.00 76.50 85 ARG A O 1
ATOM 665 N N . SER A 1 86 ? 4.970 -6.380 17.842 1.00 81.88 86 SER A N 1
ATOM 666 C CA . SER A 1 86 ? 6.249 -7.060 18.126 1.00 81.88 86 SER A CA 1
ATOM 667 C C . SER A 1 86 ? 7.197 -7.007 16.923 1.00 81.88 86 SER A C 1
ATOM 669 O O . SER A 1 86 ? 8.411 -6.857 17.061 1.00 81.88 86 SER A O 1
ATOM 671 N N . LYS A 1 87 ? 6.625 -7.047 15.715 1.00 83.62 87 LYS A N 1
ATOM 672 C CA . LYS A 1 87 ? 7.322 -6.883 14.437 1.00 83.62 87 LYS A CA 1
ATOM 673 C C . LYS A 1 87 ? 6.669 -5.788 13.607 1.00 83.62 87 LYS A C 1
ATOM 675 O O . LYS A 1 87 ? 5.507 -5.438 13.786 1.00 83.62 87 LYS A O 1
ATOM 680 N N . SER A 1 88 ? 7.408 -5.237 12.644 1.00 81.81 88 SER A N 1
ATOM 681 C CA . SER A 1 88 ? 6.805 -4.340 11.652 1.00 81.81 88 SER A CA 1
ATOM 682 C C . SER A 1 88 ? 5.909 -5.124 10.687 1.00 81.81 88 SER A C 1
ATOM 684 O O . SER A 1 88 ? 6.194 -6.274 10.367 1.00 81.81 88 SER A O 1
ATOM 686 N N . LYS A 1 89 ? 4.871 -4.489 10.132 1.00 79.38 89 LYS A N 1
ATOM 687 C CA . LYS A 1 89 ? 4.011 -5.140 9.126 1.00 79.38 89 LYS A CA 1
ATOM 688 C C . LYS A 1 89 ? 4.753 -5.526 7.854 1.00 79.38 89 LYS A C 1
ATOM 690 O O . LYS A 1 89 ? 4.388 -6.501 7.215 1.00 79.38 89 LYS A O 1
ATOM 695 N N . ILE A 1 90 ? 5.793 -4.766 7.502 1.00 84.38 90 ILE A N 1
ATOM 696 C CA . ILE A 1 90 ? 6.696 -5.127 6.409 1.00 84.38 90 ILE A CA 1
ATOM 697 C C . ILE A 1 90 ? 7.375 -6.453 6.730 1.00 84.38 90 ILE A C 1
ATOM 699 O O . ILE A 1 90 ? 7.349 -7.348 5.899 1.00 84.38 90 ILE A O 1
ATOM 703 N N . ARG A 1 91 ? 7.906 -6.607 7.950 1.00 87.69 91 ARG A N 1
ATOM 704 C CA . ARG A 1 91 ? 8.538 -7.858 8.372 1.00 87.69 91 ARG A CA 1
ATOM 705 C C . ARG A 1 91 ? 7.556 -9.030 8.352 1.00 87.69 91 ARG A C 1
ATOM 707 O O . ARG A 1 91 ? 7.920 -10.064 7.819 1.00 87.69 91 ARG A O 1
ATOM 714 N N . ILE A 1 92 ? 6.330 -8.839 8.844 1.00 84.31 92 ILE A N 1
ATOM 715 C CA . ILE A 1 92 ? 5.273 -9.864 8.780 1.00 84.31 92 ILE A CA 1
ATOM 716 C C . ILE A 1 92 ? 5.042 -10.305 7.328 1.00 84.31 92 ILE A C 1
ATOM 718 O O . ILE A 1 92 ? 5.062 -11.489 7.032 1.00 84.31 92 ILE A O 1
ATOM 722 N N . VAL A 1 93 ? 4.891 -9.359 6.397 1.00 86.69 93 VAL A N 1
ATOM 723 C CA . VAL A 1 93 ? 4.687 -9.687 4.977 1.00 86.69 93 VAL A CA 1
ATOM 724 C C . VAL A 1 93 ? 5.907 -10.367 4.344 1.00 86.69 93 VAL A C 1
ATOM 726 O O . VAL A 1 93 ? 5.730 -11.236 3.498 1.00 86.69 93 VAL A O 1
ATOM 729 N N . GLN A 1 94 ? 7.131 -10.013 4.747 1.00 91.06 94 GLN A N 1
ATOM 730 C CA . GLN A 1 94 ? 8.336 -10.716 4.293 1.00 91.06 94 GLN A CA 1
ATOM 731 C C . GLN A 1 94 ? 8.384 -12.162 4.798 1.00 91.06 94 GLN A C 1
ATOM 73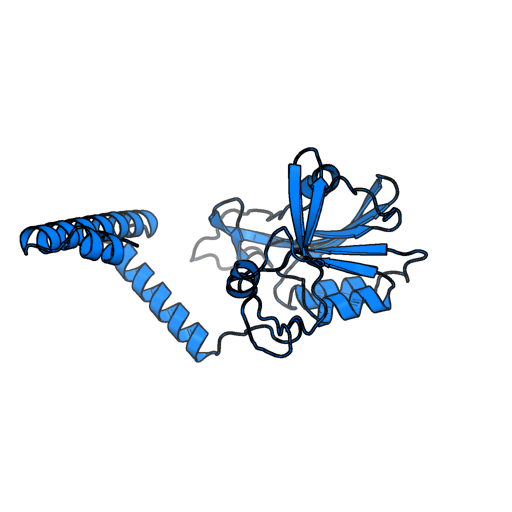3 O O . GLN A 1 94 ? 8.709 -13.045 4.019 1.00 91.06 94 GLN A O 1
ATOM 738 N N . GLU A 1 95 ? 8.031 -12.400 6.063 1.00 90.56 95 GLU A N 1
ATOM 739 C CA . GLU A 1 95 ? 7.970 -13.750 6.645 1.00 90.56 95 GLU A CA 1
ATOM 740 C C . GLU A 1 95 ? 6.911 -14.600 5.927 1.00 90.56 95 GLU A C 1
ATOM 742 O O . GLU A 1 95 ? 7.207 -15.708 5.494 1.00 90.56 95 GLU A O 1
ATOM 747 N N . ILE A 1 96 ? 5.730 -14.032 5.649 1.00 86.50 96 ILE A N 1
ATOM 748 C CA . ILE A 1 96 ? 4.712 -14.716 4.837 1.00 86.50 96 ILE A CA 1
ATOM 749 C C . ILE A 1 96 ? 5.249 -15.030 3.432 1.00 86.50 96 ILE A C 1
A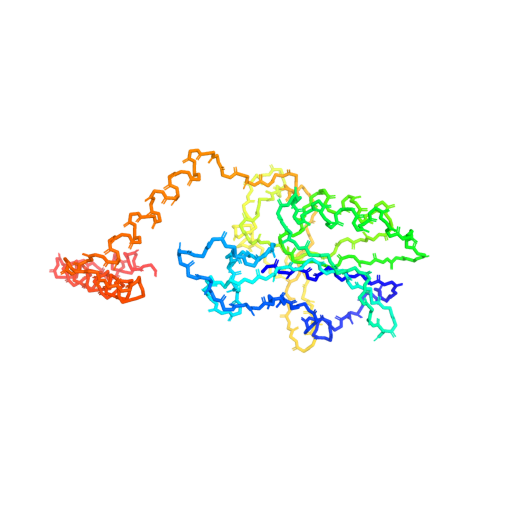TOM 751 O O . ILE A 1 96 ? 5.013 -16.116 2.910 1.00 86.50 96 ILE A O 1
ATOM 755 N N . ALA A 1 97 ? 5.990 -14.104 2.815 1.00 90.19 97 ALA A N 1
ATOM 756 C CA . ALA A 1 97 ? 6.605 -14.346 1.514 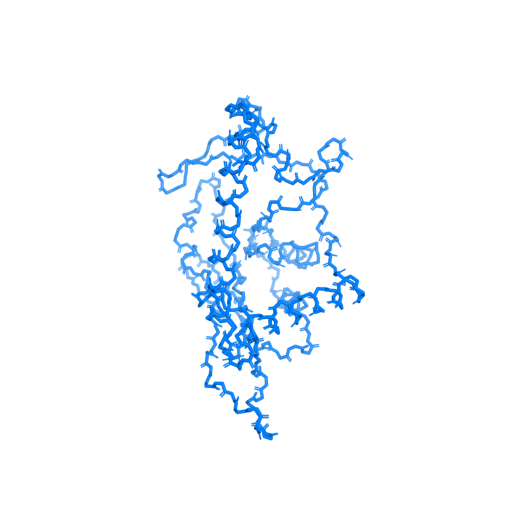1.00 90.19 97 ALA A CA 1
ATOM 757 C C . ALA A 1 97 ? 7.654 -15.470 1.567 1.00 90.19 97 ALA A C 1
ATOM 759 O O . ALA A 1 97 ? 7.722 -16.281 0.652 1.00 90.19 97 ALA A O 1
ATOM 760 N N . GLU A 1 98 ? 8.455 -15.553 2.630 1.00 90.81 98 GLU A N 1
ATOM 761 C CA . GLU A 1 98 ? 9.451 -16.614 2.833 1.00 90.81 98 GLU A CA 1
ATOM 762 C C . GLU A 1 98 ? 8.803 -18.005 2.959 1.00 90.81 98 GLU A C 1
ATOM 764 O O . GLU A 1 98 ? 9.381 -18.986 2.481 1.00 90.81 98 GLU A O 1
ATOM 769 N N . GLU A 1 99 ? 7.590 -18.087 3.505 1.00 88.69 99 GLU A N 1
ATOM 770 C CA . GLU A 1 99 ? 6.817 -19.329 3.649 1.00 88.69 99 GLU A CA 1
ATOM 771 C C . GLU A 1 99 ? 6.103 -19.771 2.363 1.00 88.69 99 GLU A C 1
ATOM 773 O O . GLU A 1 99 ? 5.793 -20.953 2.215 1.00 88.69 99 GLU A O 1
ATOM 778 N N . LEU A 1 100 ? 5.860 -18.863 1.411 1.00 85.38 100 LEU A N 1
ATOM 779 C CA . LEU A 1 100 ? 5.176 -19.214 0.163 1.00 85.38 100 LEU A CA 1
ATOM 780 C C . LEU A 1 100 ? 5.954 -20.268 -0.640 1.00 85.38 100 LEU A C 1
ATOM 782 O O . LEU A 1 100 ? 7.194 -20.229 -0.693 1.00 85.38 100 LEU A O 1
ATOM 786 N N . PRO A 1 101 ? 5.252 -21.168 -1.351 1.00 85.44 101 PRO A N 1
ATOM 787 C CA . PRO A 1 101 ? 5.889 -21.984 -2.370 1.00 85.44 101 PRO A CA 1
ATOM 788 C C . PRO A 1 101 ? 6.431 -21.095 -3.496 1.00 85.44 101 PRO A C 1
ATOM 790 O O . PRO A 1 101 ? 5.965 -19.974 -3.717 1.00 85.44 101 PRO A O 1
ATOM 793 N N . VAL A 1 102 ? 7.419 -21.607 -4.230 1.00 89.12 102 VAL A N 1
ATOM 794 C CA . VAL A 1 102 ? 7.845 -20.967 -5.477 1.00 89.12 102 VAL A CA 1
ATOM 795 C C . VAL A 1 102 ? 6.673 -21.006 -6.453 1.00 89.12 102 VAL A C 1
ATOM 797 O O . VAL A 1 102 ? 6.041 -22.047 -6.633 1.00 89.12 102 VAL A O 1
ATOM 800 N N . ALA A 1 103 ? 6.373 -19.864 -7.062 1.00 84.19 103 ALA A N 1
ATOM 801 C CA . ALA A 1 103 ? 5.304 -19.727 -8.024 1.00 84.19 103 ALA A CA 1
ATOM 802 C C . ALA A 1 103 ? 5.534 -20.694 -9.204 1.00 84.19 103 ALA A C 1
ATOM 804 O O . ALA A 1 103 ? 6.580 -20.623 -9.852 1.00 84.19 103 ALA A O 1
ATOM 805 N N . PRO A 1 104 ? 4.575 -21.587 -9.511 1.00 82.06 104 PRO A N 1
ATOM 806 C CA . PRO A 1 104 ? 4.709 -22.550 -10.605 1.00 82.06 104 PRO A CA 1
ATOM 807 C C . PRO A 1 104 ? 4.648 -21.890 -11.991 1.00 82.06 104 PRO A C 1
ATOM 809 O O . PRO A 1 104 ? 5.045 -22.491 -12.984 1.00 82.06 104 PRO A O 1
ATOM 812 N N . VAL A 1 105 ? 4.135 -20.661 -12.065 1.00 81.69 105 VAL A N 1
ATOM 813 C CA . VAL A 1 105 ? 3.988 -19.859 -13.284 1.00 81.69 105 VAL A CA 1
ATOM 814 C C . VAL A 1 105 ? 4.211 -18.383 -12.961 1.00 81.69 105 VAL A C 1
ATOM 816 O O . VAL A 1 105 ? 4.279 -18.004 -11.790 1.00 81.69 105 VAL A O 1
ATOM 819 N N . ILE A 1 106 ? 4.278 -17.530 -13.989 1.00 80.25 106 ILE A N 1
ATOM 820 C CA . ILE A 1 106 ? 4.355 -16.074 -13.804 1.00 80.25 106 ILE A CA 1
ATOM 821 C C . ILE A 1 106 ? 3.182 -15.613 -12.943 1.00 80.25 106 ILE A C 1
ATOM 823 O O . ILE A 1 106 ? 2.017 -15.721 -13.332 1.00 80.25 106 ILE A O 1
ATOM 827 N N . SER A 1 107 ? 3.528 -15.090 -11.775 1.00 83.38 107 SER A N 1
ATOM 828 C CA . SER A 1 107 ? 2.583 -14.766 -10.721 1.00 83.38 107 SER A CA 1
ATOM 829 C C . SER A 1 107 ? 2.867 -13.379 -10.179 1.00 83.38 107 SER A C 1
ATOM 831 O O . SER A 1 107 ? 3.985 -12.876 -10.301 1.00 83.38 107 SER A O 1
ATOM 833 N N . TYR A 1 108 ? 1.858 -12.742 -9.593 1.00 84.62 108 TYR A N 1
ATOM 834 C CA . TYR A 1 108 ? 1.952 -11.340 -9.196 1.00 84.62 108 TYR A CA 1
ATOM 835 C C . TYR A 1 108 ? 1.600 -11.140 -7.734 1.00 84.62 108 TYR A C 1
ATOM 837 O O . TYR A 1 108 ? 0.642 -11.717 -7.237 1.00 84.62 108 TYR A O 1
ATOM 845 N N . PHE A 1 109 ? 2.351 -10.279 -7.063 1.00 86.25 109 PHE A N 1
ATOM 846 C CA . PHE A 1 109 ? 2.055 -9.777 -5.734 1.00 86.25 109 PHE A CA 1
ATOM 847 C C . PHE A 1 109 ? 1.481 -8.357 -5.845 1.00 86.25 109 PHE A C 1
ATOM 849 O O . PHE A 1 109 ? 2.182 -7.428 -6.243 1.00 86.25 109 PHE A O 1
ATOM 856 N N . LEU A 1 110 ? 0.208 -8.189 -5.494 1.00 83.00 110 LEU A N 1
ATOM 857 C CA . LEU A 1 110 ? -0.508 -6.918 -5.470 1.00 83.00 110 LEU A CA 1
ATOM 858 C C . LEU A 1 110 ? -0.512 -6.316 -4.063 1.00 83.00 110 LEU A C 1
ATOM 860 O O . LEU A 1 110 ? -0.867 -6.995 -3.093 1.00 83.00 110 LEU A O 1
ATOM 864 N N . CYS A 1 111 ? -0.165 -5.031 -3.953 1.00 77.56 111 CYS A N 1
ATOM 865 C CA . CYS A 1 111 ? -0.188 -4.337 -2.668 1.00 77.56 111 CYS A CA 1
ATOM 866 C C . CYS A 1 111 ? -0.443 -2.828 -2.722 1.00 77.56 111 CYS A C 1
ATOM 868 O O . CYS A 1 111 ? -0.188 -2.141 -3.713 1.00 77.56 111 CYS A O 1
ATOM 870 N N . ASP A 1 112 ? -0.879 -2.293 -1.579 1.00 76.94 112 ASP A N 1
ATOM 871 C CA . ASP A 1 112 ? -0.890 -0.854 -1.313 1.00 76.94 112 ASP A CA 1
ATOM 872 C C . ASP A 1 112 ? 0.544 -0.284 -1.334 1.00 76.94 112 ASP A C 1
ATOM 874 O O . ASP A 1 112 ? 1.530 -0.932 -0.979 1.00 76.94 112 ASP A O 1
ATOM 878 N N . SER A 1 113 ? 0.631 0.999 -1.653 1.00 74.38 113 SER A N 1
ATOM 879 C CA . SER A 1 113 ? 1.791 1.878 -1.570 1.00 74.38 113 SER A CA 1
ATOM 880 C C . SER A 1 113 ? 2.568 1.874 -0.258 1.00 74.38 113 SER A C 1
ATOM 882 O O . SER A 1 113 ? 3.730 2.287 -0.229 1.00 74.38 113 SER A O 1
ATOM 884 N N . TRP A 1 114 ? 1.956 1.422 0.837 1.00 73.38 114 TRP A N 1
ATOM 885 C CA . TRP A 1 114 ? 2.656 1.181 2.098 1.00 73.38 114 TRP A CA 1
ATOM 886 C C . TRP A 1 114 ? 3.633 -0.001 2.035 1.00 73.38 114 TRP A C 1
ATOM 888 O O . TRP A 1 114 ? 4.606 -0.001 2.787 1.00 73.38 114 TRP A O 1
ATOM 898 N N . TYR A 1 115 ? 3.406 -0.969 1.144 1.00 79.19 115 TYR A N 1
ATOM 899 C CA . TYR A 1 115 ? 4.202 -2.198 1.005 1.00 79.19 115 TYR A CA 1
ATOM 900 C C . TYR A 1 115 ? 5.106 -2.185 -0.215 1.00 79.19 115 TYR A C 1
ATOM 902 O O . TYR A 1 115 ? 6.048 -2.974 -0.267 1.00 79.19 115 TYR A O 1
ATOM 910 N N . THR A 1 116 ? 4.883 -1.261 -1.151 1.00 84.00 116 THR A N 1
ATOM 911 C CA . THR A 1 116 ? 5.756 -1.025 -2.304 1.00 84.00 116 THR A CA 1
ATOM 912 C C . THR A 1 116 ? 7.124 -0.506 -1.840 1.00 84.00 116 THR A C 1
ATOM 914 O O . THR A 1 116 ? 7.390 0.696 -1.772 1.00 84.00 116 THR A O 1
ATOM 917 N N . SER A 1 117 ? 7.989 -1.442 -1.453 1.00 84.44 117 SER A N 1
ATOM 918 C CA . SER A 1 117 ? 9.316 -1.231 -0.873 1.00 84.44 117 SER A CA 1
ATOM 919 C C . SER A 1 117 ? 10.274 -2.314 -1.359 1.00 84.44 117 SER A C 1
ATOM 921 O O . SER A 1 117 ? 9.839 -3.443 -1.590 1.00 84.44 117 SER A O 1
ATOM 923 N N . ALA A 1 118 ? 11.566 -1.979 -1.488 1.00 87.44 118 ALA A N 1
ATOM 924 C CA . ALA A 1 118 ? 12.602 -2.893 -1.992 1.00 87.44 118 ALA A CA 1
ATOM 925 C C . ALA A 1 118 ? 12.544 -4.248 -1.275 1.00 87.44 118 ALA A C 1
ATOM 927 O O . ALA A 1 118 ? 12.345 -5.279 -1.900 1.00 87.44 118 ALA A O 1
ATOM 928 N N . LYS A 1 119 ? 12.542 -4.211 0.062 1.00 88.25 119 LYS A N 1
ATOM 929 C CA . LYS A 1 119 ? 12.514 -5.399 0.923 1.00 88.25 119 LYS A CA 1
ATOM 930 C C . LYS A 1 119 ? 11.355 -6.351 0.625 1.00 88.25 119 LYS A C 1
ATOM 932 O O . LYS A 1 119 ? 11.560 -7.561 0.581 1.00 88.25 119 LYS A O 1
ATOM 937 N N . VAL A 1 120 ? 10.143 -5.822 0.452 1.00 89.56 120 VAL A N 1
ATOM 938 C CA . VAL A 1 120 ? 8.968 -6.659 0.181 1.00 89.56 120 VAL A CA 1
ATOM 939 C C . VAL A 1 120 ? 9.044 -7.222 -1.234 1.00 89.56 120 VAL A C 1
ATOM 941 O O . VAL A 1 120 ? 8.903 -8.429 -1.398 1.00 89.56 120 VAL A O 1
ATOM 944 N N . MET A 1 121 ? 9.342 -6.388 -2.236 1.00 90.19 121 MET A N 1
ATOM 945 C CA . MET A 1 121 ? 9.452 -6.851 -3.626 1.00 90.19 121 MET A CA 1
ATOM 946 C C . MET A 1 121 ? 10.530 -7.927 -3.776 1.00 90.19 121 MET A C 1
ATOM 948 O O . MET A 1 121 ? 10.274 -8.953 -4.396 1.00 90.19 121 MET A O 1
ATOM 952 N N . ASP A 1 122 ? 11.686 -7.740 -3.136 1.00 92.38 122 ASP A N 1
ATOM 953 C CA . ASP A 1 122 ? 12.788 -8.705 -3.129 1.00 92.38 122 ASP A CA 1
ATOM 954 C C . ASP A 1 122 ? 12.378 -10.040 -2.491 1.00 92.38 122 ASP A C 1
ATOM 956 O O . ASP A 1 122 ? 12.832 -11.101 -2.912 1.00 92.38 122 ASP A O 1
ATOM 960 N N . SER A 1 123 ? 11.515 -10.007 -1.472 1.00 93.00 123 SER A N 1
ATOM 961 C CA . SER A 1 123 ? 11.046 -11.227 -0.800 1.00 93.00 123 SER A CA 1
ATOM 962 C C . SER A 1 123 ? 10.095 -12.021 -1.702 1.00 93.00 123 SER A C 1
ATOM 964 O O . SER A 1 123 ? 10.223 -13.237 -1.810 1.00 93.00 123 SER A O 1
ATOM 966 N N . PHE A 1 124 ? 9.199 -11.333 -2.414 1.00 91.69 124 PHE A N 1
ATOM 967 C CA . PHE A 1 124 ? 8.240 -11.958 -3.328 1.00 91.69 124 PHE A CA 1
ATOM 968 C C . PHE A 1 124 ? 8.868 -12.422 -4.647 1.00 91.69 124 PHE A C 1
ATOM 970 O O . PHE A 1 124 ? 8.555 -13.517 -5.118 1.00 91.69 124 PHE A O 1
ATOM 977 N N . ILE A 1 125 ? 9.801 -11.657 -5.223 1.00 92.62 125 ILE A N 1
ATOM 978 C CA . ILE A 1 125 ? 10.427 -12.033 -6.498 1.00 92.62 125 ILE A CA 1
ATOM 979 C C . ILE A 1 125 ? 11.301 -13.285 -6.364 1.00 92.62 125 ILE A C 1
ATOM 981 O O . ILE A 1 125 ? 11.338 -14.099 -7.282 1.00 92.62 125 ILE A O 1
ATOM 985 N N . ARG A 1 126 ? 11.921 -13.515 -5.195 1.00 93.75 126 ARG A N 1
ATOM 986 C CA . ARG A 1 126 ? 12.639 -14.772 -4.888 1.00 93.75 126 ARG A CA 1
ATOM 987 C C . ARG A 1 126 ? 11.740 -16.004 -4.927 1.00 93.75 126 ARG A C 1
ATOM 989 O O . ARG A 1 126 ? 12.233 -17.112 -5.104 1.00 93.75 126 ARG A O 1
ATOM 996 N N . LYS A 1 127 ? 10.433 -15.812 -4.762 1.00 92.19 127 LYS A N 1
ATOM 997 C CA . LYS A 1 127 ? 9.413 -16.855 -4.867 1.00 92.19 127 LYS A CA 1
ATOM 998 C C . LYS A 1 127 ? 8.704 -16.841 -6.221 1.00 92.19 127 LYS A C 1
ATOM 1000 O O . LYS A 1 127 ? 7.718 -17.541 -6.376 1.00 92.19 127 LYS A O 1
ATOM 1005 N N . GLY A 1 128 ? 9.182 -16.072 -7.200 1.00 90.31 128 GLY A N 1
ATOM 1006 C CA . GLY A 1 128 ? 8.590 -15.997 -8.539 1.00 90.31 128 GLY A CA 1
ATOM 1007 C C . GLY A 1 128 ? 7.374 -15.070 -8.657 1.00 90.31 128 GLY A C 1
ATOM 1008 O O . GLY A 1 128 ? 6.663 -15.132 -9.660 1.00 90.31 128 GLY A O 1
ATOM 1009 N N . PHE A 1 129 ? 7.129 -14.200 -7.669 1.00 88.12 129 PHE A N 1
ATOM 1010 C CA . PHE A 1 129 ? 6.026 -13.236 -7.696 1.00 88.12 129 PHE A CA 1
ATOM 1011 C C . PHE A 1 129 ? 6.505 -11.825 -8.072 1.00 88.12 129 PHE A C 1
ATOM 1013 O O . PHE A 1 129 ? 7.226 -11.168 -7.319 1.00 88.12 129 PHE A O 1
ATOM 1020 N N . TYR A 1 130 ? 6.055 -11.320 -9.219 1.00 88.69 130 TYR A N 1
ATOM 1021 C CA . TYR A 1 130 ? 6.302 -9.952 -9.680 1.00 88.69 130 TYR A CA 1
ATOM 1022 C C . TYR A 1 130 ? 5.404 -8.960 -8.946 1.00 88.69 130 TYR A C 1
ATOM 1024 O O . TYR A 1 130 ? 4.205 -9.172 -8.811 1.00 88.69 130 TYR A O 1
ATOM 1032 N N . THR A 1 131 ? 5.949 -7.841 -8.474 1.00 86.88 131 THR A N 1
ATOM 1033 C CA . THR A 1 131 ? 5.141 -6.889 -7.700 1.00 86.88 131 THR A CA 1
ATOM 1034 C C . THR A 1 131 ? 4.367 -5.924 -8.597 1.00 86.88 131 THR A C 1
ATOM 1036 O O . THR A 1 131 ? 4.949 -5.255 -9.447 1.00 86.88 131 THR A O 1
ATOM 1039 N N . ILE A 1 132 ? 3.071 -5.782 -8.330 1.00 85.44 132 ILE A N 1
ATOM 1040 C CA . ILE A 1 132 ? 2.224 -4.677 -8.780 1.00 85.44 132 ILE A CA 1
ATOM 1041 C C . ILE A 1 132 ? 1.843 -3.895 -7.522 1.00 85.44 132 ILE A C 1
ATOM 1043 O O . ILE A 1 132 ? 1.205 -4.416 -6.615 1.00 85.44 132 ILE A O 1
ATOM 1047 N N . GLY A 1 133 ? 2.278 -2.645 -7.414 1.00 83.44 133 GLY A N 1
ATOM 1048 C CA . GLY A 1 133 ? 2.082 -1.853 -6.203 1.00 83.44 133 GLY A CA 1
ATOM 1049 C C . GLY A 1 133 ? 1.599 -0.451 -6.519 1.00 83.44 133 GLY A C 1
ATOM 1050 O O . GLY A 1 133 ? 2.011 0.137 -7.519 1.00 83.44 133 GLY A O 1
ATOM 1051 N N . ALA A 1 134 ? 0.756 0.111 -5.655 1.00 79.75 134 ALA A N 1
ATOM 1052 C CA . ALA A 1 134 ? 0.430 1.528 -5.756 1.00 79.75 134 ALA A CA 1
ATOM 1053 C C . ALA A 1 134 ? 1.668 2.384 -5.432 1.00 79.75 134 ALA A C 1
ATOM 1055 O O . ALA A 1 134 ? 2.427 2.095 -4.513 1.00 79.75 134 ALA A O 1
ATOM 1056 N N . LEU A 1 135 ? 1.878 3.488 -6.145 1.00 80.00 135 LEU A N 1
ATOM 1057 C CA . LEU A 1 135 ? 3.007 4.386 -5.896 1.00 80.00 135 LEU A CA 1
ATOM 1058 C C . LEU A 1 135 ? 2.496 5.741 -5.412 1.00 80.00 135 LEU A C 1
ATOM 1060 O O . LEU A 1 135 ? 1.730 6.406 -6.104 1.00 80.00 135 LEU A O 1
ATOM 1064 N N . LYS A 1 136 ? 2.937 6.190 -4.230 1.00 80.19 136 LYS A N 1
ATOM 1065 C CA . LYS A 1 136 ? 2.598 7.545 -3.768 1.00 80.19 136 LYS A CA 1
ATOM 1066 C C . LYS A 1 136 ? 3.270 8.590 -4.656 1.00 80.19 136 LYS A C 1
ATOM 1068 O O . LYS A 1 136 ? 4.461 8.497 -4.944 1.00 80.19 136 LYS A O 1
ATOM 1073 N N . THR A 1 137 ? 2.539 9.643 -5.002 1.00 81.94 137 THR A N 1
ATOM 1074 C CA . THR A 1 137 ? 3.023 10.741 -5.860 1.00 81.94 137 THR A CA 1
ATOM 1075 C C . THR A 1 137 ? 4.173 11.538 -5.237 1.00 81.94 137 THR A C 1
ATOM 1077 O O . THR A 1 137 ? 4.975 12.147 -5.939 1.00 81.94 137 THR A O 1
ATOM 1080 N N . ASN A 1 138 ? 4.330 11.498 -3.913 1.00 80.81 138 ASN A N 1
ATOM 1081 C CA . ASN A 1 138 ? 5.470 12.104 -3.227 1.00 80.81 138 ASN A CA 1
ATOM 1082 C C . ASN A 1 138 ? 6.763 11.264 -3.299 1.00 80.81 138 ASN A C 1
ATOM 1084 O O . ASN A 1 138 ? 7.786 11.698 -2.759 1.00 80.81 138 ASN A O 1
ATOM 1088 N N . ARG A 1 139 ? 6.734 10.080 -3.930 1.00 82.69 139 ARG A N 1
ATOM 1089 C CA . ARG A 1 139 ? 7.906 9.214 -4.109 1.00 82.69 139 ARG A CA 1
ATOM 1090 C C . ARG A 1 139 ? 8.975 9.919 -4.936 1.00 82.69 139 ARG A C 1
ATOM 1092 O O . ARG A 1 139 ? 8.664 10.661 -5.861 1.00 82.69 139 ARG A O 1
ATOM 1099 N N . ILE A 1 140 ? 10.236 9.671 -4.594 1.00 86.75 140 ILE A N 1
ATOM 1100 C CA . ILE A 1 140 ? 11.391 10.167 -5.339 1.00 86.75 140 ILE A CA 1
ATOM 1101 C C . ILE A 1 140 ? 11.778 9.157 -6.417 1.00 86.75 140 ILE A C 1
ATOM 1103 O O . ILE A 1 140 ? 11.939 7.977 -6.128 1.00 86.75 140 ILE A O 1
ATOM 1107 N N . ILE A 1 141 ? 11.967 9.654 -7.630 1.00 87.62 141 ILE A N 1
ATOM 1108 C CA . ILE A 1 141 ? 12.492 8.942 -8.790 1.00 87.62 141 ILE A CA 1
ATOM 1109 C C . ILE A 1 141 ? 13.695 9.706 -9.355 1.00 87.62 141 ILE A C 1
ATOM 1111 O O . ILE A 1 141 ? 13.988 10.829 -8.931 1.00 87.62 141 ILE A O 1
ATOM 1115 N N . TYR A 1 142 ? 14.411 9.074 -10.278 1.00 87.31 142 TYR A N 1
ATOM 1116 C CA . TYR A 1 142 ? 15.642 9.592 -10.872 1.00 87.31 142 TYR A CA 1
ATOM 1117 C C . TYR A 1 142 ? 15.609 9.521 -12.410 1.00 87.31 142 TYR A C 1
ATOM 1119 O O . TYR A 1 142 ? 16.473 8.863 -12.996 1.00 87.31 142 TYR A O 1
ATOM 1127 N N . PRO A 1 143 ? 14.629 10.164 -13.079 1.00 82.38 143 PRO A N 1
ATOM 1128 C CA . PRO A 1 143 ? 14.610 10.263 -14.539 1.00 82.38 143 PRO A CA 1
ATOM 1129 C C . PRO A 1 143 ? 15.910 10.903 -15.030 1.00 82.38 143 PRO A C 1
ATOM 1131 O O . PRO A 1 143 ? 16.309 11.957 -14.530 1.00 82.38 143 PRO A O 1
ATOM 1134 N N . CYS A 1 144 ? 16.606 10.237 -15.953 1.00 81.88 144 CYS A N 1
ATOM 1135 C CA . CYS A 1 144 ? 17.925 10.655 -16.446 1.00 81.88 144 CYS A CA 1
ATOM 1136 C C . CYS A 1 144 ? 18.947 10.941 -15.321 1.00 81.88 144 CYS A C 1
ATOM 1138 O O . CYS A 1 144 ? 19.803 11.809 -15.449 1.00 81.88 144 CYS A O 1
ATOM 1140 N N . GLY A 1 145 ? 18.827 10.259 -14.174 1.00 82.25 145 GLY A N 1
ATOM 1141 C CA . GLY A 1 145 ? 19.683 10.472 -13.001 1.00 82.25 145 GLY A CA 1
ATOM 1142 C C . GLY A 1 145 ? 19.310 11.676 -12.123 1.00 82.25 145 GLY A C 1
ATOM 1143 O O . GLY A 1 145 ? 19.902 11.855 -11.058 1.00 82.25 145 GLY A O 1
ATOM 1144 N N . ILE A 1 146 ? 18.303 12.471 -12.494 1.00 83.94 146 ILE A N 1
ATOM 1145 C CA . ILE A 1 146 ? 17.919 13.695 -11.779 1.00 83.94 146 ILE A CA 1
ATOM 1146 C C . ILE A 1 146 ? 16.882 13.383 -10.703 1.00 83.94 146 ILE A C 1
ATOM 1148 O O . ILE A 1 146 ? 15.771 12.943 -10.988 1.00 83.94 146 ILE A O 1
ATOM 1152 N N . ARG A 1 147 ? 17.211 13.679 -9.442 1.00 87.56 147 ARG A N 1
ATOM 1153 C CA . ARG A 1 147 ? 16.306 13.473 -8.304 1.00 87.56 147 ARG A CA 1
ATOM 1154 C C . ARG A 1 147 ? 15.041 14.329 -8.439 1.00 87.56 147 ARG A C 1
ATOM 1156 O O . ARG A 1 147 ? 15.103 15.549 -8.298 1.00 87.56 147 ARG A O 1
ATOM 1163 N N . ARG A 1 148 ? 13.873 13.700 -8.583 1.00 88.06 148 ARG A N 1
ATOM 1164 C CA . ARG A 1 148 ? 12.579 14.398 -8.680 1.00 88.06 148 ARG A CA 1
ATOM 1165 C C . ARG A 1 148 ? 11.468 13.622 -7.977 1.00 88.06 148 ARG A C 1
ATOM 1167 O O . ARG A 1 148 ? 11.530 12.404 -7.867 1.00 88.06 148 ARG A O 1
ATOM 1174 N N . LYS A 1 149 ? 10.449 14.317 -7.462 1.00 89.06 149 LYS A N 1
ATOM 1175 C CA . LYS A 1 149 ? 9.219 13.654 -6.997 1.00 89.06 149 LYS A CA 1
ATOM 1176 C C . LYS A 1 149 ? 8.387 13.216 -8.199 1.00 89.06 149 LYS A C 1
ATOM 1178 O O . LYS A 1 149 ? 8.327 13.963 -9.171 1.00 89.06 149 LYS A O 1
ATOM 1183 N N . VAL A 1 150 ? 7.675 12.097 -8.097 1.00 88.56 150 VAL A N 1
ATOM 1184 C CA . VAL A 1 150 ? 6.722 11.657 -9.132 1.00 88.56 150 VAL A CA 1
ATOM 1185 C C . VAL A 1 150 ? 5.722 12.771 -9.447 1.00 88.56 150 VAL A C 1
ATOM 1187 O O . VAL A 1 150 ? 5.532 13.099 -10.610 1.00 88.56 150 VAL A O 1
ATOM 1190 N N . SER A 1 151 ? 5.180 13.440 -8.426 1.00 89.12 151 SER A N 1
ATOM 1191 C CA . SER A 1 151 ? 4.233 14.550 -8.588 1.00 89.12 151 SER A CA 1
ATOM 1192 C C . SER A 1 151 ? 4.770 15.694 -9.449 1.00 89.12 151 SER A C 1
ATOM 1194 O O . SER A 1 151 ? 4.006 16.309 -10.172 1.00 89.12 151 SER A O 1
ATOM 1196 N N . GLY A 1 152 ? 6.072 15.984 -9.373 1.00 88.38 152 GLY A N 1
ATOM 1197 C CA . GLY A 1 152 ? 6.701 17.010 -10.207 1.00 88.38 152 GLY A CA 1
ATOM 1198 C C . GLY A 1 152 ? 7.139 16.478 -11.569 1.00 88.38 152 GLY A C 1
ATOM 1199 O O . GLY A 1 152 ? 7.197 17.229 -12.528 1.00 88.38 152 GLY A O 1
ATOM 1200 N N . PHE A 1 153 ? 7.458 15.189 -11.671 1.00 88.69 153 PHE A N 1
ATOM 1201 C CA . PHE A 1 153 ? 7.846 14.562 -12.932 1.00 88.69 153 PHE A CA 1
ATOM 1202 C C . PHE A 1 153 ? 6.669 14.443 -13.902 1.00 88.69 153 PHE A C 1
ATOM 1204 O O . PHE A 1 153 ? 6.810 14.798 -15.066 1.00 88.69 153 PHE A O 1
ATOM 1211 N N . VAL A 1 154 ? 5.504 14.018 -13.405 1.00 87.31 154 VAL A N 1
ATOM 1212 C CA . VAL A 1 154 ? 4.301 13.791 -14.222 1.00 87.31 154 VAL A CA 1
ATOM 1213 C C . VAL A 1 154 ? 3.834 15.061 -14.941 1.00 87.31 154 VAL A C 1
ATOM 1215 O O . VAL A 1 154 ? 3.296 14.964 -16.036 1.00 87.31 154 VAL A O 1
ATOM 1218 N N . LEU A 1 155 ? 4.102 16.250 -14.388 1.00 88.38 155 LEU A N 1
ATOM 1219 C CA . LEU A 1 155 ? 3.765 17.537 -15.016 1.00 88.38 155 LEU A CA 1
ATOM 1220 C C . LEU A 1 155 ? 4.491 17.787 -16.347 1.00 88.38 155 LEU A C 1
ATOM 1222 O O . LEU A 1 155 ? 4.085 18.659 -17.107 1.00 88.38 155 LEU A O 1
ATOM 1226 N N . HIS A 1 156 ? 5.570 17.053 -16.619 1.00 87.44 156 HIS A N 1
ATOM 1227 C CA . HIS A 1 156 ? 6.349 17.194 -17.846 1.00 87.44 156 HIS A CA 1
ATOM 1228 C C . HIS A 1 156 ? 6.028 16.128 -18.895 1.00 87.44 156 HIS A C 1
ATOM 1230 O O . HIS A 1 156 ? 6.579 16.196 -19.990 1.00 87.44 156 HIS A O 1
ATOM 1236 N N . LEU A 1 157 ? 5.163 15.162 -18.571 1.00 89.12 157 LEU A N 1
ATOM 1237 C CA . LEU A 1 157 ? 4.744 14.128 -19.508 1.00 89.12 157 LEU A CA 1
ATOM 1238 C C . LEU A 1 157 ? 3.678 14.681 -20.451 1.00 89.12 157 LEU A C 1
ATOM 1240 O O . LEU A 1 157 ? 2.695 15.286 -20.016 1.00 89.12 157 LEU A O 1
ATOM 1244 N N . LYS A 1 158 ? 3.844 14.431 -21.745 1.00 90.81 158 LYS A N 1
ATOM 1245 C CA . LYS A 1 158 ? 2.842 14.728 -22.767 1.00 90.81 158 LYS A CA 1
ATOM 1246 C C . LYS A 1 158 ? 2.177 13.438 -23.209 1.00 90.81 158 LYS A C 1
ATOM 1248 O O . LYS A 1 158 ? 2.805 12.396 -23.338 1.00 90.81 158 LYS A O 1
ATOM 1253 N N . LYS A 1 159 ? 0.889 13.527 -23.535 1.00 91.12 159 LYS A N 1
ATOM 1254 C CA . LYS A 1 159 ? 0.115 12.399 -24.083 1.00 91.12 159 LYS A CA 1
ATOM 1255 C C . LYS A 1 159 ? 0.688 11.847 -25.394 1.00 91.12 159 LYS A C 1
ATOM 1257 O O . LYS A 1 159 ? 0.376 10.725 -25.762 1.00 91.12 159 LYS A O 1
ATOM 1262 N N . THR A 1 160 ? 1.479 12.660 -26.091 1.00 91.44 160 THR A N 1
ATOM 1263 C CA . THR A 1 160 ? 2.158 12.336 -27.348 1.00 91.44 160 THR A CA 1
ATOM 1264 C C . THR A 1 160 ? 3.542 11.720 -27.150 1.00 91.44 160 THR A C 1
ATOM 1266 O O . THR A 1 160 ? 4.182 11.381 -28.141 1.00 91.44 160 THR A O 1
ATOM 1269 N N . ASP A 1 161 ? 4.048 11.642 -25.916 1.00 89.44 161 ASP A N 1
ATOM 1270 C CA . ASP A 1 161 ? 5.359 11.050 -25.651 1.00 89.44 161 ASP A CA 1
ATOM 1271 C C . ASP A 1 161 ? 5.330 9.553 -25.984 1.00 89.44 161 ASP A C 1
ATOM 1273 O O . ASP A 1 161 ? 4.360 8.864 -25.676 1.00 89.44 161 ASP A O 1
ATOM 1277 N N . SER A 1 162 ? 6.408 9.032 -26.576 1.00 89.19 162 SER A N 1
ATOM 1278 C CA . SER A 1 162 ? 6.496 7.631 -27.022 1.00 89.19 162 SER A CA 1
ATOM 1279 C C . SER A 1 162 ? 6.317 6.610 -25.898 1.00 89.19 162 SER A C 1
ATOM 1281 O O . SER A 1 162 ? 5.836 5.505 -26.134 1.00 89.19 162 SER A O 1
ATOM 1283 N N . ASP A 1 163 ? 6.694 6.984 -24.675 1.00 86.69 163 ASP A N 1
ATOM 1284 C CA . ASP A 1 163 ? 6.580 6.139 -23.484 1.00 86.69 163 ASP A CA 1
ATOM 1285 C C . ASP A 1 163 ? 5.236 6.302 -22.760 1.00 86.69 163 ASP A C 1
ATOM 1287 O O . ASP A 1 163 ? 5.013 5.663 -21.727 1.00 86.69 163 ASP A O 1
ATOM 1291 N N . VAL A 1 164 ? 4.345 7.161 -23.270 1.00 91.19 164 VAL A N 1
ATOM 1292 C CA . VAL A 1 164 ? 2.983 7.346 -22.770 1.00 91.19 164 VAL A CA 1
ATOM 1293 C C . VAL A 1 164 ? 2.010 6.584 -23.662 1.00 91.19 164 VAL A C 1
ATOM 1295 O O . VAL A 1 164 ? 1.974 6.744 -24.876 1.00 91.19 164 VAL A O 1
ATOM 1298 N N . SER A 1 165 ? 1.177 5.750 -23.052 1.00 91.06 165 SER A N 1
ATOM 1299 C CA . SER A 1 165 ? 0.142 4.986 -23.746 1.00 91.06 165 SER A CA 1
ATOM 1300 C C . SER A 1 165 ? -1.216 5.204 -23.092 1.00 91.06 165 SER A C 1
ATOM 1302 O O . SER A 1 165 ? -1.341 5.142 -21.866 1.00 91.06 165 SER A O 1
ATOM 1304 N N . LEU A 1 166 ? -2.240 5.448 -23.912 1.00 91.38 166 LEU A N 1
ATOM 1305 C CA . LEU A 1 166 ? -3.634 5.441 -23.477 1.00 91.38 166 LEU A CA 1
ATOM 1306 C C . LEU A 1 166 ? -4.095 3.990 -23.320 1.00 91.38 166 LEU A C 1
ATOM 1308 O O . LEU A 1 166 ? -3.938 3.180 -24.232 1.00 91.38 166 LEU A O 1
ATOM 1312 N N . VAL A 1 167 ? -4.664 3.664 -22.166 1.00 86.75 167 VAL A N 1
ATOM 1313 C CA . VAL A 1 167 ? -5.210 2.340 -21.864 1.00 86.75 167 VAL A CA 1
ATOM 1314 C C . VAL A 1 167 ? -6.629 2.475 -21.335 1.00 86.75 167 VAL A C 1
ATOM 1316 O O . VAL A 1 167 ? -6.934 3.400 -20.585 1.00 86.75 167 VAL A O 1
ATOM 1319 N N . THR A 1 168 ? -7.491 1.527 -21.685 1.00 87.50 168 THR A N 1
ATOM 1320 C CA . THR A 1 168 ? -8.880 1.501 -21.220 1.00 87.50 168 THR A CA 1
ATOM 1321 C C . THR A 1 168 ? -9.086 0.315 -20.286 1.00 87.50 168 THR A C 1
ATOM 1323 O O . THR A 1 168 ? -8.827 -0.830 -20.656 1.00 87.50 168 THR A O 1
ATOM 1326 N N . VAL A 1 169 ? -9.564 0.579 -19.070 1.00 77.50 169 VAL A N 1
ATOM 1327 C CA . VAL A 1 169 ? -9.865 -0.431 -18.044 1.00 77.50 169 VAL A CA 1
ATOM 1328 C C . VAL A 1 169 ? -11.287 -0.189 -17.548 1.00 77.50 169 VAL A C 1
ATOM 1330 O O . VAL A 1 169 ? -11.591 0.897 -17.058 1.00 77.50 169 VAL A O 1
ATOM 1333 N N . GLY A 1 170 ? -12.176 -1.176 -17.701 1.00 78.50 170 GLY A N 1
ATOM 1334 C CA . GLY A 1 170 ? -13.571 -1.067 -17.248 1.00 78.50 170 GLY A CA 1
ATOM 1335 C C . GLY A 1 170 ? -14.326 0.130 -17.848 1.00 78.50 170 GLY A C 1
ATOM 1336 O O . GLY A 1 170 ? -15.056 0.818 -17.140 1.00 78.50 170 GLY A O 1
ATOM 1337 N N . GLY A 1 171 ? -14.073 0.449 -19.125 1.00 84.31 171 GLY A N 1
ATOM 1338 C CA . GLY A 1 171 ? -14.666 1.605 -19.815 1.00 84.31 171 GLY A CA 1
ATOM 1339 C C . GLY A 1 171 ? -14.093 2.971 -19.414 1.00 84.31 171 GLY A C 1
ATOM 1340 O O . GLY A 1 171 ? -14.566 3.993 -19.902 1.00 84.31 171 GLY A O 1
ATOM 1341 N N . ARG A 1 172 ? -13.075 3.014 -18.545 1.00 83.38 172 ARG A N 1
ATOM 1342 C CA . ARG A 1 172 ? -12.372 4.244 -18.156 1.00 83.38 172 ARG A CA 1
ATOM 1343 C C . ARG A 1 172 ? -11.012 4.317 -18.823 1.00 83.38 172 ARG A C 1
ATOM 1345 O O . ARG A 1 172 ? -10.302 3.318 -18.896 1.00 83.38 172 ARG A O 1
ATOM 1352 N N . GLU A 1 173 ? -10.644 5.508 -19.266 1.00 87.12 173 GLU A N 1
ATOM 1353 C CA . GLU A 1 173 ? -9.364 5.771 -19.912 1.00 87.12 173 GLU A CA 1
ATOM 1354 C C . GLU A 1 173 ? -8.311 6.248 -18.909 1.00 87.12 173 GLU A C 1
ATOM 1356 O O . GLU A 1 173 ? -8.562 7.117 -18.072 1.00 87.12 173 GLU A O 1
ATOM 1361 N N . PHE A 1 174 ? -7.108 5.696 -19.020 1.00 87.00 174 PHE A N 1
ATOM 1362 C CA . PHE A 1 174 ? -5.944 6.031 -18.210 1.00 87.00 174 PHE A CA 1
ATOM 1363 C C . PHE A 1 174 ? -4.734 6.250 -19.114 1.00 87.00 174 PHE A C 1
ATOM 1365 O O . PHE A 1 174 ? -4.582 5.582 -20.131 1.00 87.00 174 PHE A O 1
ATOM 1372 N N . TYR A 1 175 ? -3.830 7.142 -18.714 1.00 87.88 175 TYR A N 1
ATOM 1373 C CA . TYR A 1 175 ? -2.516 7.256 -19.345 1.00 87.88 175 TYR A CA 1
ATOM 1374 C C . TYR A 1 175 ? -1.488 6.523 -18.490 1.00 87.88 175 TYR A C 1
ATOM 1376 O O . TYR A 1 175 ? -1.373 6.776 -17.289 1.00 87.88 175 TYR A O 1
ATOM 1384 N N . VAL A 1 176 ? -0.744 5.616 -19.113 1.00 88.75 176 VAL A N 1
ATOM 1385 C CA . VAL A 1 176 ? 0.344 4.865 -18.486 1.00 88.75 176 VAL A CA 1
ATOM 1386 C C . VAL A 1 176 ? 1.656 5.364 -19.059 1.00 88.75 176 VAL A C 1
ATOM 1388 O O . VAL A 1 176 ? 1.778 5.509 -20.269 1.00 88.75 176 VAL A O 1
ATOM 1391 N N . TYR A 1 177 ? 2.631 5.610 -18.188 1.00 87.00 177 TYR A N 1
ATOM 1392 C CA . TYR A 1 177 ? 3.990 5.963 -18.579 1.00 87.00 177 TYR A CA 1
ATOM 1393 C C . TYR A 1 177 ? 4.954 4.844 -18.193 1.00 87.00 177 TYR A C 1
ATOM 1395 O O . TYR A 1 177 ? 4.999 4.447 -17.021 1.00 87.00 177 TYR A O 1
ATOM 1403 N N . ARG A 1 178 ? 5.743 4.348 -19.151 1.00 88.00 178 ARG A N 1
ATOM 1404 C CA . ARG A 1 178 ? 6.811 3.384 -18.864 1.00 88.00 178 ARG A CA 1
ATOM 1405 C C . ARG A 1 178 ? 8.020 4.128 -18.310 1.00 88.00 178 ARG A C 1
ATOM 1407 O O . ARG A 1 178 ? 8.724 4.822 -19.030 1.00 88.00 178 ARG A O 1
ATOM 1414 N N . TYR A 1 179 ? 8.279 3.948 -17.020 1.00 85.56 179 TYR A N 1
ATOM 1415 C CA . TYR A 1 179 ? 9.485 4.464 -16.382 1.00 85.56 179 TYR A CA 1
ATOM 1416 C C . TYR A 1 179 ? 10.486 3.337 -16.131 1.00 85.56 179 TYR A C 1
ATOM 1418 O O . TYR A 1 179 ? 10.184 2.383 -15.413 1.00 85.56 179 TYR A O 1
ATOM 1426 N N . GLU A 1 180 ? 11.702 3.501 -16.647 1.00 84.69 180 GLU A N 1
ATOM 1427 C CA . GLU A 1 180 ? 12.839 2.635 -16.345 1.00 84.69 180 GLU A CA 1
ATOM 1428 C C . GLU A 1 180 ? 13.911 3.423 -15.598 1.00 84.69 180 GLU A C 1
ATOM 1430 O O . GLU A 1 180 ? 14.483 4.388 -16.100 1.00 84.69 180 GLU A O 1
ATOM 1435 N N . GLY A 1 181 ? 14.174 3.030 -14.353 1.00 83.12 181 GLY A N 1
ATOM 1436 C CA . GLY A 1 181 ? 15.181 3.691 -13.536 1.00 83.12 181 GLY A CA 1
ATOM 1437 C C . GLY A 1 181 ? 15.008 3.440 -12.046 1.00 83.12 181 GLY A C 1
ATOM 1438 O O . GLY A 1 181 ? 14.154 2.678 -11.593 1.00 83.12 181 GLY A O 1
ATOM 1439 N N . LYS A 1 182 ? 15.829 4.120 -11.242 1.00 78.75 182 LYS A N 1
ATOM 1440 C CA . LYS A 1 182 ? 15.798 3.974 -9.781 1.00 78.75 182 LYS A CA 1
ATOM 1441 C C . LYS A 1 182 ? 14.505 4.573 -9.216 1.00 78.75 182 LYS A C 1
ATOM 1443 O O . LYS A 1 182 ? 14.230 5.755 -9.421 1.00 78.75 182 LYS A O 1
ATOM 1448 N N . LEU A 1 183 ? 13.750 3.766 -8.468 1.00 74.25 183 LEU A N 1
ATOM 1449 C CA . LEU A 1 183 ? 12.485 4.149 -7.817 1.00 74.25 183 LEU A CA 1
ATOM 1450 C C . LEU A 1 183 ? 12.635 4.520 -6.323 1.00 74.25 183 LEU A C 1
ATOM 1452 O O . LEU A 1 183 ? 11.638 4.733 -5.634 1.00 74.25 183 LEU A O 1
ATOM 1456 N N . ALA A 1 184 ? 13.872 4.584 -5.811 1.00 71.94 184 ALA A N 1
ATOM 1457 C CA . ALA A 1 184 ? 14.193 4.921 -4.414 1.00 71.94 184 ALA A CA 1
ATOM 1458 C C . ALA A 1 184 ? 13.364 4.133 -3.372 1.00 71.94 184 ALA A C 1
ATOM 1460 O O . ALA A 1 184 ? 12.898 4.686 -2.368 1.00 71.94 184 ALA A O 1
ATOM 1461 N N . LEU A 1 185 ? 13.116 2.847 -3.646 1.00 68.19 185 LEU A N 1
ATOM 1462 C CA . LEU A 1 185 ? 12.279 1.961 -2.821 1.00 68.19 185 LEU A CA 1
ATOM 1463 C C . LEU A 1 185 ? 13.041 1.389 -1.612 1.00 68.19 185 LEU A C 1
ATOM 1465 O O . LEU A 1 185 ? 12.436 0.807 -0.713 1.00 68.19 185 LEU A O 1
ATOM 1469 N N . ASP A 1 186 ? 14.354 1.596 -1.590 1.00 53.91 186 ASP A N 1
ATOM 1470 C CA . ASP A 1 186 ? 15.317 1.319 -0.524 1.00 53.91 186 ASP A CA 1
ATOM 1471 C C . ASP A 1 186 ? 15.274 2.366 0.603 1.00 53.91 186 ASP A C 1
ATOM 1473 O O . ASP A 1 186 ? 15.648 2.083 1.741 1.00 53.91 186 ASP A O 1
ATOM 1477 N N . LYS A 1 187 ? 14.763 3.570 0.315 1.00 43.94 187 LYS A N 1
ATOM 1478 C CA . LYS A 1 187 ? 14.691 4.686 1.266 1.00 43.94 187 LYS A CA 1
ATOM 1479 C C . LYS A 1 187 ? 13.264 4.868 1.770 1.00 43.94 187 LYS A C 1
ATOM 1481 O O . LYS A 1 187 ? 12.460 5.603 1.195 1.00 43.94 187 LYS A O 1
ATOM 1486 N N . TYR A 1 188 ? 12.940 4.229 2.889 1.00 40.28 188 TYR A N 1
ATOM 1487 C CA . TYR A 1 188 ? 11.830 4.687 3.721 1.00 40.28 188 TYR A CA 1
ATOM 1488 C C . TYR A 1 188 ? 12.305 5.892 4.550 1.00 40.28 188 TYR A C 1
ATOM 1490 O O . TYR A 1 188 ? 13.413 5.898 5.082 1.00 40.28 188 TYR A O 1
ATOM 1498 N N . GLN A 1 189 ? 11.488 6.939 4.669 1.00 34.12 189 GLN A N 1
ATOM 1499 C CA . GLN A 1 189 ? 11.765 8.001 5.636 1.00 34.12 189 GLN A CA 1
ATOM 1500 C C . GLN A 1 189 ? 11.246 7.562 7.006 1.00 34.12 189 GLN A C 1
ATOM 1502 O O . GLN A 1 189 ? 10.061 7.714 7.296 1.00 34.12 189 GLN A O 1
ATOM 1507 N N . ILE A 1 190 ? 12.131 7.061 7.870 1.00 36.22 190 ILE A N 1
ATOM 1508 C CA . ILE A 1 190 ? 11.917 7.232 9.310 1.00 36.22 190 ILE A CA 1
ATOM 1509 C C . ILE A 1 190 ? 12.183 8.712 9.585 1.00 36.22 190 ILE A C 1
ATOM 1511 O O . ILE A 1 190 ? 13.288 9.208 9.364 1.00 36.22 190 ILE A O 1
ATOM 1515 N N . ARG A 1 191 ? 11.153 9.448 10.013 1.00 39.06 191 ARG A N 1
ATOM 1516 C CA . ARG A 1 191 ? 11.345 10.799 10.558 1.00 39.06 191 ARG A CA 1
ATOM 1517 C C . ARG A 1 191 ? 12.300 10.658 11.748 1.00 39.06 191 ARG A C 1
ATOM 1519 O O . ARG A 1 191 ? 12.112 9.765 12.568 1.00 39.06 191 ARG A O 1
ATOM 1526 N N . SER A 1 192 ? 13.336 11.495 11.822 1.00 40.69 192 SER A N 1
ATOM 1527 C CA . SER A 1 192 ? 14.297 11.454 12.933 1.00 40.69 192 SER A CA 1
ATOM 1528 C C . SER A 1 192 ? 13.562 11.535 14.275 1.00 40.69 192 SER A C 1
ATOM 1530 O O . SER A 1 192 ? 12.484 12.121 14.335 1.00 40.69 192 SER A O 1
ATOM 1532 N N . ARG A 1 193 ? 14.131 11.003 15.365 1.00 41.75 193 ARG A N 1
ATOM 1533 C CA . ARG A 1 193 ? 13.556 11.151 16.719 1.00 41.75 193 ARG A CA 1
ATOM 1534 C C . ARG A 1 193 ? 13.164 12.604 17.010 1.00 41.75 193 ARG A C 1
ATOM 1536 O O . ARG A 1 193 ? 12.066 12.847 17.490 1.00 41.75 193 ARG A O 1
ATOM 1543 N N . MET A 1 194 ? 14.002 13.558 16.605 1.00 42.56 194 MET A N 1
ATOM 1544 C CA . MET A 1 194 ? 13.717 14.992 16.696 1.00 42.56 194 MET A CA 1
ATOM 1545 C C . MET A 1 194 ? 12.569 15.438 15.774 1.00 42.56 194 MET A C 1
ATOM 1547 O O . MET A 1 194 ? 11.757 16.266 16.164 1.00 42.56 194 MET A O 1
ATOM 1551 N N . GLY A 1 195 ? 12.451 14.889 14.563 1.00 42.41 195 GLY A N 1
ATOM 1552 C CA . GLY A 1 195 ? 11.319 15.131 13.664 1.00 42.41 195 GLY A CA 1
ATOM 1553 C C . GLY A 1 195 ? 10.001 14.538 14.170 1.00 42.41 195 GLY A C 1
ATOM 1554 O O . GLY A 1 195 ? 8.957 15.162 14.004 1.00 42.41 195 GLY A O 1
ATOM 1555 N N . ILE A 1 196 ? 10.048 13.375 14.823 1.00 46.12 196 ILE A N 1
ATOM 1556 C CA . ILE A 1 196 ? 8.907 12.757 15.505 1.00 46.12 196 ILE A CA 1
ATOM 1557 C C . ILE A 1 196 ? 8.528 13.598 16.718 1.00 46.12 196 ILE A C 1
ATOM 1559 O O . ILE A 1 196 ? 7.360 13.918 16.852 1.00 46.12 196 ILE A O 1
ATOM 1563 N N . GLN A 1 197 ? 9.492 14.017 17.541 1.00 49.94 197 GLN A N 1
ATOM 1564 C CA . GLN A 1 197 ? 9.258 14.885 18.699 1.00 49.94 197 GLN A CA 1
ATOM 1565 C C . GLN A 1 197 ? 8.705 16.250 18.298 1.00 49.94 197 GLN A C 1
ATOM 1567 O O . GLN A 1 197 ? 7.767 16.713 18.926 1.00 49.94 197 GLN A O 1
ATOM 1572 N N . ARG A 1 198 ? 9.223 16.879 17.235 1.00 50.34 198 ARG A N 1
ATOM 1573 C CA . ARG A 1 198 ? 8.682 18.140 16.703 1.00 50.34 198 ARG A CA 1
ATOM 1574 C C . ARG A 1 198 ? 7.263 17.960 16.192 1.00 50.34 198 ARG A C 1
ATOM 1576 O O . ARG A 1 198 ? 6.406 18.767 16.512 1.00 50.34 198 ARG A O 1
ATOM 1583 N N . TYR A 1 199 ? 7.009 16.896 15.432 1.00 50.97 199 TYR A N 1
ATOM 1584 C CA . TYR A 1 199 ? 5.661 16.592 14.966 1.00 50.97 199 TYR A CA 1
ATOM 1585 C C . TYR A 1 199 ? 4.713 16.322 16.139 1.00 50.97 199 TYR A C 1
ATOM 1587 O O . TYR A 1 199 ? 3.628 16.880 16.169 1.00 50.97 199 TYR A O 1
ATOM 1595 N N . TRP A 1 200 ? 5.141 15.547 17.137 1.00 56.00 200 TRP A N 1
ATOM 1596 C CA . TRP A 1 200 ? 4.375 15.293 18.357 1.00 56.00 200 TRP A CA 1
ATOM 1597 C C . TRP A 1 200 ? 4.121 16.570 19.148 1.00 56.00 200 TRP A C 1
ATOM 1599 O O . TRP A 1 200 ? 3.004 16.790 19.576 1.00 56.00 200 TRP A O 1
ATOM 1609 N N . LEU A 1 201 ? 5.123 17.433 19.304 1.00 71.06 201 LEU A N 1
ATOM 1610 C CA . LEU A 1 201 ? 4.988 18.705 20.005 1.00 71.06 201 LEU A CA 1
ATOM 1611 C C . LEU A 1 201 ? 4.000 19.624 19.286 1.00 71.06 201 LEU A C 1
ATOM 1613 O O . LEU A 1 201 ? 3.120 20.182 19.927 1.00 71.06 201 LEU A O 1
ATOM 1617 N N . ILE A 1 202 ? 4.108 19.733 17.959 1.00 66.81 202 ILE A N 1
ATOM 1618 C CA . ILE A 1 202 ? 3.189 20.525 17.134 1.00 66.81 202 ILE A CA 1
ATOM 1619 C C . ILE A 1 202 ? 1.774 19.947 17.212 1.00 66.81 202 ILE A C 1
ATOM 1621 O O . ILE A 1 202 ? 0.828 20.700 17.406 1.00 66.81 202 ILE A O 1
ATOM 1625 N N . MET A 1 203 ? 1.618 18.625 17.112 1.00 68.75 203 MET A N 1
ATOM 1626 C CA . MET A 1 203 ? 0.313 17.968 17.205 1.00 68.75 203 MET A CA 1
ATOM 1627 C C . MET A 1 203 ? -0.292 18.087 18.604 1.00 68.75 203 MET A C 1
ATOM 1629 O O . MET A 1 203 ? -1.482 18.349 18.713 1.00 68.75 203 MET A O 1
ATOM 1633 N N . SER A 1 204 ? 0.504 17.947 19.665 1.00 73.50 204 SER A N 1
ATOM 1634 C CA . SER A 1 204 ? 0.064 18.124 21.051 1.00 73.50 204 SER A CA 1
ATOM 1635 C C . SER A 1 204 ? -0.298 19.569 21.350 1.00 73.50 204 SER A C 1
ATOM 1637 O O . SER A 1 204 ? -1.289 19.806 22.029 1.00 73.50 204 SER A O 1
ATOM 1639 N N . LEU A 1 205 ? 0.462 20.533 20.825 1.00 83.81 205 LEU A N 1
ATOM 1640 C CA . LEU A 1 205 ? 0.160 21.953 20.964 1.00 83.81 205 LEU A CA 1
ATOM 1641 C C . LEU A 1 205 ? -1.114 22.312 20.199 1.00 83.81 205 LEU A C 1
ATOM 1643 O O . LEU A 1 205 ? -2.009 22.916 20.777 1.00 83.81 205 LEU A O 1
ATOM 1647 N N . ALA A 1 206 ? -1.237 21.884 18.941 1.00 79.81 206 ALA A N 1
ATOM 1648 C CA . ALA A 1 206 ? -2.444 22.087 18.145 1.00 79.81 206 ALA A CA 1
ATOM 1649 C C . ALA A 1 206 ? -3.661 21.431 18.809 1.00 79.81 206 ALA A C 1
ATOM 1651 O O . ALA A 1 206 ? -4.719 22.045 18.903 1.00 79.81 206 ALA A O 1
ATOM 1652 N N . HIS A 1 207 ? -3.502 20.215 19.335 1.00 80.12 207 HIS A N 1
ATOM 1653 C CA . HIS A 1 207 ? -4.548 19.515 20.069 1.00 80.12 207 HIS A CA 1
ATOM 1654 C C . HIS A 1 207 ? -4.920 20.232 21.368 1.00 80.12 207 HIS A C 1
ATOM 1656 O O . HIS A 1 207 ? -6.102 20.369 21.664 1.00 80.12 207 HIS A O 1
ATOM 1662 N N . TYR A 1 208 ? -3.936 20.710 22.131 1.00 88.62 208 TYR A N 1
ATOM 1663 C CA . TYR A 1 208 ? -4.156 21.486 23.349 1.00 88.62 208 TYR A CA 1
ATOM 1664 C C . TYR A 1 208 ? -4.896 22.789 23.052 1.00 88.62 208 TYR A C 1
ATOM 1666 O O . TYR A 1 208 ? -5.914 23.058 23.679 1.00 88.62 208 TYR A O 1
ATOM 1674 N N . MET A 1 209 ? -4.439 23.551 22.054 1.00 87.94 209 MET A N 1
ATOM 1675 C CA . MET A 1 209 ? -5.116 24.761 21.597 1.00 87.94 209 MET A CA 1
ATOM 1676 C C . MET A 1 209 ? -6.557 24.445 21.210 1.00 87.94 209 MET A C 1
ATOM 1678 O O . MET A 1 209 ? -7.464 25.097 21.712 1.00 87.94 209 MET A O 1
ATOM 1682 N N . CYS A 1 210 ? -6.784 23.407 20.397 1.00 85.88 210 CYS A N 1
ATOM 1683 C CA . CYS A 1 210 ? -8.131 22.980 20.020 1.00 85.88 210 CYS A CA 1
ATOM 1684 C C . CYS A 1 210 ? -8.962 22.553 21.232 1.00 85.88 210 CYS A C 1
ATOM 1686 O O . CYS A 1 210 ? -10.128 22.873 21.286 1.00 85.88 210 CYS A O 1
ATOM 1688 N N . CYS A 1 211 ? -8.419 21.878 22.238 1.00 87.69 211 CYS A N 1
ATOM 1689 C CA . CYS A 1 211 ? -9.242 21.468 23.380 1.00 87.69 211 CYS A CA 1
ATOM 1690 C C . CYS A 1 211 ? -9.474 22.595 24.395 1.00 87.69 211 CYS A C 1
ATOM 1692 O O . CYS A 1 211 ? -10.387 22.491 25.203 1.00 87.69 211 CYS A O 1
ATOM 1694 N N . MET A 1 212 ? -8.657 23.650 24.390 1.00 91.31 212 MET A N 1
ATOM 1695 C CA . MET A 1 212 ? -8.646 24.677 25.440 1.00 91.31 212 MET A CA 1
ATOM 1696 C C . MET A 1 212 ? -8.905 26.097 24.923 1.00 91.31 212 MET A C 1
ATOM 1698 O O . MET A 1 212 ? -8.775 27.050 25.689 1.00 91.31 212 MET A O 1
ATOM 1702 N N . HIS A 1 213 ? -9.277 26.269 23.649 1.00 86.44 213 HIS A N 1
ATOM 1703 C CA . HIS A 1 213 ? -9.405 27.590 23.015 1.00 86.44 213 HIS A CA 1
ATOM 1704 C C . HIS A 1 213 ? -10.368 28.541 23.740 1.00 86.44 213 HIS A C 1
ATOM 1706 O O . HIS A 1 213 ? -10.180 29.752 23.700 1.00 86.44 213 HIS A O 1
ATOM 1712 N N . SER A 1 214 ? -11.393 28.006 24.407 1.00 84.75 214 SER A N 1
ATOM 1713 C CA . SER A 1 214 ? -12.417 28.776 25.122 1.00 84.75 214 SER A CA 1
ATOM 1714 C C . SER A 1 214 ? -12.073 29.039 26.597 1.00 84.75 214 SER A C 1
ATOM 1716 O O . SER A 1 214 ? -12.906 29.546 27.346 1.00 84.75 214 SER A O 1
ATOM 1718 N N . GLY A 1 215 ? -10.878 28.645 27.056 1.00 85.06 215 GLY A N 1
ATOM 1719 C CA . GLY A 1 215 ? -10.499 28.653 28.476 1.00 85.06 215 GLY A CA 1
ATOM 1720 C C . GLY A 1 215 ? -11.160 27.541 29.303 1.00 85.06 215 GLY A C 1
ATOM 1721 O O . GLY A 1 215 ? -10.808 27.342 30.464 1.00 85.06 215 GLY A O 1
ATOM 1722 N N . LYS A 1 216 ? -12.081 26.779 28.705 1.00 85.50 216 LYS A N 1
ATOM 1723 C CA . LYS A 1 216 ? -12.645 25.537 29.238 1.00 85.50 216 LYS A CA 1
ATOM 1724 C C . LYS A 1 216 ? -12.327 24.397 28.281 1.00 85.50 216 LYS A C 1
ATOM 1726 O O . LYS A 1 216 ? -12.114 24.614 27.090 1.00 85.50 216 LYS A O 1
ATOM 1731 N N . TYR A 1 217 ? -12.300 23.183 28.820 1.00 89.06 217 TYR A N 1
ATOM 1732 C CA . TYR A 1 217 ? -12.132 21.998 27.996 1.00 89.06 217 TYR A CA 1
ATOM 1733 C C . TYR A 1 217 ? -13.313 21.848 27.028 1.00 89.06 217 TYR A C 1
ATOM 1735 O O . TYR A 1 217 ? -14.472 21.899 27.440 1.00 89.06 217 TYR A O 1
ATOM 1743 N N . CYS A 1 218 ? -12.999 21.619 25.761 1.00 87.00 218 CYS A N 1
ATOM 1744 C CA . CYS A 1 218 ? -13.912 21.212 24.704 1.00 87.00 218 CYS A CA 1
ATOM 1745 C C . CYS A 1 218 ? -13.283 20.060 23.917 1.00 87.00 218 CYS A C 1
ATOM 1747 O O . CYS A 1 218 ? -12.102 19.724 24.084 1.00 87.00 218 CYS A O 1
ATOM 1749 N N . THR A 1 219 ? -14.077 19.413 23.074 1.00 87.69 219 THR A N 1
ATOM 1750 C CA . THR A 1 219 ? -13.553 18.342 22.232 1.00 87.69 219 THR A CA 1
ATOM 1751 C C . THR A 1 219 ? -12.610 18.909 21.174 1.00 87.69 219 THR A C 1
ATOM 1753 O O . THR A 1 219 ? -12.762 20.036 20.702 1.00 87.69 219 THR A O 1
ATOM 1756 N N . PHE A 1 220 ? -11.637 18.099 20.750 1.00 81.00 220 PHE A N 1
ATOM 1757 C CA . PHE A 1 220 ? -10.746 18.484 19.659 1.00 81.00 220 PHE A CA 1
ATOM 1758 C C . PHE A 1 220 ? -11.522 18.873 18.394 1.00 81.00 220 PHE A C 1
ATOM 1760 O O . PHE A 1 220 ? -11.119 19.803 17.714 1.00 81.00 220 PHE A O 1
ATOM 1767 N N . GLU A 1 221 ? -12.622 18.183 18.082 1.00 81.38 221 GLU A N 1
ATOM 1768 C CA . GLU A 1 221 ? -13.439 18.449 16.895 1.00 81.38 221 GLU A CA 1
ATOM 1769 C C . GLU A 1 221 ? -14.103 19.831 16.943 1.00 81.38 221 GLU A C 1
ATOM 1771 O O . GLU A 1 221 ? -14.059 20.566 15.956 1.00 81.38 221 GLU A O 1
ATOM 1776 N N . GLU A 1 222 ? -14.652 20.216 18.097 1.00 86.44 222 GLU A N 1
ATOM 1777 C CA . GLU A 1 222 ? -15.246 21.540 18.306 1.00 86.44 222 GLU A CA 1
ATOM 1778 C C . GLU A 1 222 ? -14.208 22.646 18.150 1.00 86.44 222 GLU A C 1
ATOM 1780 O O . GLU A 1 222 ? -14.418 23.580 17.375 1.00 86.44 222 GLU A O 1
ATOM 1785 N N . GLY A 1 223 ? -13.067 22.516 18.825 1.00 89.19 223 GLY A N 1
ATOM 1786 C CA . GLY A 1 223 ? -12.002 23.501 18.711 1.00 89.19 223 GLY A CA 1
ATOM 1787 C C . GLY A 1 223 ? -11.333 23.516 17.348 1.00 89.19 223 GLY A C 1
ATOM 1788 O O . GLY A 1 223 ? -10.976 24.579 16.851 1.00 89.19 223 GLY A O 1
ATOM 1789 N N . TYR A 1 224 ? -11.197 22.362 16.697 1.00 84.19 224 TYR A N 1
ATOM 1790 C CA . TYR A 1 224 ? -10.691 22.279 15.332 1.00 84.19 224 TYR A CA 1
ATOM 1791 C C . TYR A 1 224 ? -11.622 23.014 14.369 1.00 84.19 224 TYR A C 1
ATOM 1793 O O . TYR A 1 224 ? -11.145 23.822 13.575 1.00 84.19 224 TYR A O 1
ATOM 1801 N N . ARG A 1 225 ? -12.942 22.805 14.472 1.00 86.69 225 ARG A N 1
ATOM 1802 C CA . ARG A 1 225 ? -13.938 23.544 13.683 1.00 86.69 225 ARG A CA 1
ATOM 1803 C C . ARG A 1 225 ? -13.882 25.042 13.978 1.00 86.69 225 ARG A C 1
ATOM 1805 O O . ARG A 1 225 ? -13.843 25.828 13.038 1.00 86.69 225 ARG A O 1
ATOM 1812 N N . TYR A 1 226 ? -13.777 25.423 15.250 1.00 91.12 226 TYR A N 1
ATOM 1813 C CA . TYR A 1 226 ? -13.588 26.815 15.656 1.00 91.12 226 TYR A CA 1
ATOM 1814 C C . TYR A 1 226 ? -12.348 27.434 14.997 1.00 91.12 226 TYR A C 1
ATOM 1816 O O . TYR A 1 226 ? -12.451 28.467 14.344 1.00 91.12 226 TYR A O 1
ATOM 1824 N N . PHE A 1 227 ? -11.179 26.793 15.087 1.00 87.50 227 PHE A N 1
ATOM 1825 C CA . PHE A 1 227 ? -9.963 27.310 14.454 1.00 87.50 227 PHE A CA 1
ATOM 1826 C C . PHE A 1 227 ? -10.045 27.311 12.926 1.00 87.50 227 PHE A C 1
ATOM 1828 O O . PHE A 1 227 ? -9.512 28.223 12.307 1.00 87.50 227 PHE A O 1
ATOM 1835 N N . GLN A 1 228 ? -10.725 26.346 12.300 1.00 84.50 228 GLN A N 1
ATOM 1836 C CA . GLN A 1 228 ? -10.988 26.376 10.856 1.00 84.50 228 GLN A CA 1
ATOM 1837 C C . GLN A 1 228 ? -11.827 27.597 10.458 1.00 84.50 228 GLN A C 1
ATOM 1839 O O . GLN A 1 228 ? -11.518 28.251 9.463 1.00 84.50 228 GLN A O 1
ATOM 1844 N N . GLU A 1 229 ? -12.856 27.932 11.238 1.00 88.31 229 GLU A N 1
ATOM 1845 C CA . GLU A 1 229 ? -13.679 29.127 11.030 1.00 88.31 229 GLU A CA 1
ATOM 1846 C C . GLU A 1 229 ? -12.890 30.418 11.276 1.00 88.31 229 GLU A C 1
ATOM 1848 O O . GLU A 1 229 ? -12.992 31.349 10.476 1.00 88.31 229 GLU A O 1
ATOM 1853 N N . GLN A 1 230 ? -12.056 30.464 12.320 1.00 87.50 230 GLN A N 1
ATOM 1854 C CA . GLN A 1 230 ? -11.175 31.606 12.597 1.00 87.50 230 GLN A CA 1
ATOM 1855 C C . GLN A 1 230 ? -10.164 31.823 11.469 1.00 87.50 230 GLN A C 1
ATOM 1857 O O . GLN A 1 230 ? -10.064 32.933 10.962 1.00 87.50 230 GLN A O 1
ATOM 1862 N N . ILE A 1 231 ? -9.485 30.766 11.010 1.00 82.94 231 ILE A N 1
ATOM 1863 C CA . ILE A 1 231 ? -8.536 30.838 9.889 1.00 82.94 231 ILE A CA 1
ATOM 1864 C C . ILE A 1 231 ? -9.245 31.320 8.620 1.00 82.94 231 ILE A C 1
ATOM 1866 O O . ILE A 1 231 ? -8.734 32.204 7.939 1.00 82.94 231 ILE A O 1
ATOM 1870 N N . LYS A 1 232 ? -10.437 30.791 8.307 1.00 82.81 232 LYS A N 1
ATOM 1871 C CA . LYS A 1 232 ? -11.243 31.273 7.171 1.00 82.81 232 LYS A CA 1
ATOM 1872 C C . LYS A 1 232 ? -11.592 32.751 7.303 1.00 82.81 232 LYS A C 1
ATOM 1874 O O . LYS A 1 232 ? -11.492 33.493 6.332 1.00 82.81 232 LYS A O 1
ATOM 1879 N N . THR A 1 233 ? -12.015 33.171 8.491 1.00 86.12 233 THR A N 1
ATOM 1880 C CA . THR A 1 233 ? -12.398 34.559 8.768 1.00 86.12 233 THR A CA 1
ATOM 1881 C C . THR A 1 233 ? -11.197 35.485 8.621 1.00 86.12 233 THR A C 1
ATOM 1883 O O . THR A 1 233 ? -11.294 36.500 7.941 1.00 86.12 233 THR A O 1
ATOM 1886 N N . GLU A 1 234 ? -10.049 35.108 9.178 1.00 82.94 234 GLU A N 1
ATOM 1887 C CA . GLU A 1 234 ? -8.796 35.852 9.073 1.00 82.94 234 GLU A CA 1
ATOM 1888 C C . GLU A 1 234 ? -8.315 35.940 7.620 1.00 82.94 234 GLU A C 1
ATOM 1890 O O . GLU A 1 234 ? -7.965 37.020 7.154 1.00 82.94 234 GLU A O 1
ATOM 1895 N N . GLN A 1 235 ? -8.376 34.842 6.861 1.00 81.62 235 GLN A N 1
ATOM 1896 C CA . GLN A 1 235 ? -8.071 34.841 5.427 1.00 81.62 235 GLN A CA 1
ATOM 1897 C C . GLN A 1 235 ? -8.975 35.803 4.651 1.00 81.62 235 GLN A C 1
ATOM 1899 O O . GLN A 1 235 ? -8.480 36.584 3.840 1.00 81.62 235 GLN A O 1
ATOM 1904 N N . LEU A 1 236 ? -10.284 35.792 4.921 1.00 82.31 236 LEU A N 1
ATOM 1905 C CA . LEU A 1 236 ? -11.240 36.707 4.293 1.00 82.31 236 LEU A CA 1
ATOM 1906 C C . LEU A 1 236 ? -11.005 38.166 4.707 1.00 82.31 236 LEU A C 1
ATOM 1908 O O . LEU A 1 236 ? -11.096 39.058 3.865 1.00 82.31 236 LEU A O 1
ATOM 1912 N N . MET A 1 237 ? -10.674 38.423 5.974 1.00 82.75 237 MET A N 1
ATOM 1913 C CA . MET A 1 237 ? -10.347 39.763 6.472 1.00 82.75 237 MET A CA 1
ATOM 1914 C C . MET A 1 237 ? -9.054 40.297 5.854 1.00 82.75 237 MET A C 1
ATOM 1916 O O . MET A 1 237 ? -9.024 41.444 5.408 1.00 82.75 237 MET A O 1
ATOM 1920 N N . ASN A 1 238 ? -8.015 39.465 5.774 1.00 80.94 238 ASN A N 1
ATOM 1921 C CA . ASN A 1 238 ? -6.749 39.800 5.127 1.00 80.94 238 ASN A CA 1
ATOM 1922 C C . ASN A 1 238 ? -6.960 40.072 3.637 1.00 80.94 238 ASN A C 1
ATOM 1924 O O . ASN A 1 238 ? -6.489 41.090 3.138 1.00 80.94 238 ASN A O 1
ATOM 1928 N N . LEU A 1 239 ? -7.742 39.234 2.953 1.00 81.81 239 LEU A N 1
ATOM 1929 C CA . LEU A 1 239 ? -8.127 39.438 1.558 1.00 81.81 239 LEU A CA 1
ATOM 1930 C C . LEU A 1 239 ? -8.876 40.759 1.357 1.00 81.81 239 LEU A C 1
ATOM 1932 O O . LEU A 1 239 ? -8.532 41.540 0.474 1.00 81.81 239 LEU A O 1
ATOM 1936 N N . HIS A 1 240 ? -9.868 41.045 2.197 1.00 83.25 240 HIS A N 1
ATOM 1937 C CA . HIS A 1 240 ? -10.624 42.292 2.133 1.00 83.25 240 HIS A CA 1
ATOM 1938 C C . HIS A 1 240 ? -9.744 43.524 2.407 1.00 83.25 240 HIS A C 1
ATOM 1940 O O . HIS A 1 240 ? -9.870 44.533 1.712 1.00 83.25 240 HIS A O 1
ATOM 1946 N N . SER A 1 241 ? -8.835 43.449 3.383 1.00 84.19 241 SER A N 1
ATOM 1947 C CA . SER A 1 241 ? -7.859 44.508 3.675 1.00 84.19 241 SER A CA 1
ATOM 1948 C C . SER A 1 241 ? -6.913 44.742 2.494 1.00 84.19 241 SER A C 1
ATOM 1950 O O . SER A 1 241 ? -6.710 45.879 2.068 1.00 84.19 241 SER A O 1
ATOM 1952 N N . PHE A 1 242 ? -6.409 43.657 1.903 1.00 80.88 242 PHE A N 1
ATOM 1953 C CA . PHE A 1 242 ? -5.527 43.690 0.742 1.00 80.88 242 PHE A CA 1
ATOM 1954 C C . PHE A 1 242 ? -6.214 44.335 -0.471 1.00 80.88 242 PHE A C 1
ATOM 1956 O O . PHE A 1 242 ? -5.671 45.268 -1.063 1.00 80.88 242 PHE A O 1
ATOM 1963 N N . ILE A 1 243 ? -7.460 43.949 -0.764 1.00 83.75 243 ILE A N 1
ATOM 1964 C CA . ILE A 1 243 ? -8.282 44.580 -1.810 1.00 83.75 243 ILE A CA 1
ATOM 1965 C C . ILE A 1 243 ? -8.498 46.073 -1.515 1.00 83.75 243 ILE A C 1
ATOM 1967 O O . ILE A 1 243 ? -8.309 46.907 -2.398 1.00 83.75 243 ILE A O 1
ATOM 1971 N N . LYS A 1 244 ? -8.840 46.444 -0.271 1.00 87.81 244 LYS A N 1
ATOM 1972 C CA . LYS A 1 244 ? -9.031 47.855 0.116 1.00 87.81 244 LYS A CA 1
ATOM 1973 C C . LYS A 1 244 ? -7.771 48.704 -0.023 1.00 87.81 244 LYS A C 1
ATOM 1975 O O . LYS A 1 244 ? -7.891 49.903 -0.253 1.00 87.81 244 LYS A O 1
ATOM 1980 N N . SER A 1 245 ? -6.587 48.106 0.100 1.00 86.44 245 SER A N 1
ATOM 1981 C CA . SER A 1 245 ? -5.310 48.799 -0.107 1.00 86.44 245 SER A CA 1
ATOM 1982 C C . SER A 1 245 ? -4.986 49.085 -1.581 1.00 86.44 245 SER A C 1
ATOM 1984 O O . SER A 1 245 ? -3.951 49.676 -1.873 1.00 86.44 245 SER A O 1
ATOM 1986 N N . GLY A 1 246 ? -5.880 48.712 -2.507 1.00 86.81 246 GLY A N 1
ATOM 1987 C CA . GLY A 1 246 ? -5.734 48.963 -3.941 1.00 86.81 246 GLY A CA 1
ATOM 1988 C C . GLY A 1 246 ? -4.947 47.879 -4.677 1.00 86.81 246 GLY A C 1
ATOM 1989 O O . GLY A 1 246 ? -4.408 48.145 -5.749 1.00 86.81 246 GLY A O 1
ATOM 1990 N N . ALA A 1 247 ? -4.862 46.669 -4.114 1.00 81.88 247 ALA A N 1
ATOM 1991 C CA . ALA A 1 247 ? -4.208 45.540 -4.765 1.00 81.88 247 ALA A CA 1
ATOM 1992 C C . ALA A 1 247 ? -4.878 45.187 -6.106 1.00 81.88 247 ALA A C 1
ATOM 1994 O O . ALA A 1 247 ? -6.106 45.191 -6.222 1.00 81.88 247 ALA A O 1
ATOM 1995 N N . SER A 1 248 ? -4.069 44.857 -7.118 1.00 84.94 248 SER A N 1
ATOM 1996 C CA . SER A 1 248 ? -4.579 44.408 -8.414 1.00 84.94 248 SER A CA 1
ATOM 1997 C C . SER A 1 248 ? -5.232 43.029 -8.307 1.00 84.94 248 SER A C 1
ATOM 1999 O O . SER A 1 248 ? -4.909 42.226 -7.429 1.00 84.94 248 SER A O 1
ATOM 2001 N N . LEU A 1 249 ? -6.136 42.731 -9.241 1.00 77.81 249 LEU A N 1
ATOM 2002 C CA . LEU A 1 249 ? -6.804 41.432 -9.314 1.00 77.81 249 LEU A CA 1
ATOM 2003 C C . LEU A 1 249 ? -5.802 40.273 -9.457 1.00 77.81 249 LEU A C 1
ATOM 2005 O O . LEU A 1 249 ? -6.005 39.214 -8.874 1.00 77.81 249 LEU A O 1
ATOM 2009 N N . GLU A 1 250 ? -4.698 40.483 -10.174 1.00 81.19 250 GLU A N 1
ATOM 2010 C CA . GLU A 1 250 ? -3.626 39.491 -10.321 1.00 81.19 250 GLU A CA 1
ATOM 2011 C C . GLU A 1 250 ? -2.906 39.220 -8.993 1.00 81.19 250 GLU A C 1
ATOM 2013 O O . GLU A 1 250 ? -2.730 38.061 -8.624 1.00 81.19 250 GLU A O 1
ATOM 2018 N N . ALA A 1 251 ? -2.584 40.263 -8.219 1.00 75.50 251 ALA A N 1
ATOM 2019 C CA . ALA A 1 251 ? -1.960 40.114 -6.902 1.00 75.50 251 ALA A CA 1
ATOM 2020 C C . ALA A 1 251 ? -2.892 39.419 -5.892 1.00 75.50 251 ALA A C 1
ATOM 2022 O O . ALA A 1 251 ? -2.448 38.673 -5.019 1.00 75.50 251 ALA A O 1
ATOM 2023 N N . VAL A 1 252 ? -4.202 39.648 -6.013 1.00 74.50 252 VAL A N 1
ATOM 2024 C CA . VAL A 1 252 ? -5.226 38.971 -5.208 1.00 74.50 252 VAL A CA 1
ATOM 2025 C C . VAL A 1 252 ? -5.299 37.479 -5.545 1.00 74.50 252 VAL A C 1
ATOM 2027 O O . VAL A 1 252 ? -5.366 36.652 -4.636 1.00 74.50 252 VAL A O 1
ATOM 2030 N N . LEU A 1 253 ? -5.262 37.123 -6.832 1.00 75.56 253 LEU A N 1
ATOM 2031 C CA . LEU A 1 253 ? -5.299 35.730 -7.283 1.00 75.56 253 LEU A CA 1
ATOM 2032 C C . LEU A 1 253 ? -4.035 34.956 -6.871 1.00 75.56 253 LEU A C 1
ATOM 2034 O O . LEU A 1 253 ? -4.151 33.812 -6.442 1.00 75.56 253 LEU A O 1
ATOM 2038 N N . GLU A 1 254 ? -2.855 35.583 -6.899 1.00 74.38 254 GLU A N 1
ATOM 2039 C CA . GLU A 1 254 ? -1.614 34.968 -6.394 1.00 74.38 254 GLU A CA 1
ATOM 2040 C C . GLU A 1 254 ? -1.640 34.694 -4.882 1.00 74.38 254 GLU A C 1
ATOM 2042 O O . GLU A 1 254 ? -1.078 33.701 -4.420 1.00 74.38 254 GLU A O 1
ATOM 2047 N N . MET A 1 255 ? -2.291 35.557 -4.098 1.00 66.25 255 MET A N 1
ATOM 2048 C CA . MET A 1 255 ? -2.370 35.410 -2.641 1.00 66.25 255 MET A CA 1
ATOM 2049 C C . MET A 1 255 ? -3.322 34.286 -2.204 1.00 66.25 255 MET A C 1
ATOM 2051 O O . MET A 1 255 ? -3.099 33.663 -1.164 1.00 66.25 255 MET A O 1
ATOM 2055 N N . VAL A 1 256 ? -4.396 34.044 -2.960 1.00 66.00 256 VAL A N 1
ATOM 2056 C CA . VAL A 1 256 ? -5.427 33.050 -2.608 1.00 66.00 256 VAL A CA 1
ATOM 2057 C C . VAL A 1 256 ? -5.065 31.638 -3.098 1.00 66.00 256 VAL A C 1
ATOM 2059 O O . VAL A 1 256 ? -5.465 30.675 -2.442 1.00 66.00 256 VAL A O 1
ATOM 2062 N N . GLY A 1 257 ? -4.228 31.522 -4.140 1.00 48.94 257 GLY A N 1
ATOM 2063 C CA . GLY A 1 257 ? -3.691 30.250 -4.645 1.00 48.94 257 GLY A CA 1
ATOM 2064 C C . GLY A 1 257 ? -4.611 29.521 -5.615 1.00 48.94 257 GLY A C 1
ATOM 2065 O O . GLY A 1 257 ? -5.728 29.136 -5.207 1.00 48.94 257 GLY A O 1
#

Sequence (257 aa):
MTIMVSIFLCGYRGKTIDFAEVSCQHRTTTASHTKPSSQALHPIEAAYFHQSHLKGCQDYGHQVVSVMLSCNGIILNYAVILYDRSKSKIRIVQEIAEELPVAPVISYFLCDSWYTSAKVMDSFIRKGFYTIGALKTNRIIYPCGIRRKVSGFVLHLKKTDSDVSLVTVGGREFYVYRYEGKLALDKYQIRSRMGIQRYWLIMSLAHYMCCMHSGKYCTFEEGYRYFQEQIKTEQLMNLHSFIKSGASLEAVLEMVG

pLDDT: mean 72.48, std 18.26, range [27.55, 93.75]

Secondary structure (DSSP, 8-state):
---EEEEE-S---SS---HHHHHTT----EEE-PPPPTT-SSPPTT-EEEE-TTTSSEEEEEEEEEEEEEETTEEEEEEEEEE-SSS-HHHHHHHHHHHSPPPSSSEEEEE-TTT-SHHHHHHHHTTTEEEEE---TT-EE-GGG--EEHHHHGGG--TTSTTEEEEEETTEEEEEE---S---TT------HHHHHHHHHHHHHHHHHHHHTTSS---HHHHHHHHHHHHHHHHHHHHHHHHHTT--HHHHHHHH-

Organism: NCBI:txid2509240

Radius of gyration: 23.72 Å; chains: 1; bounding box: 35×72×62 Å